Protein AF-V5C6I3-F1 (afdb_monomer)

pLDDT: mean 91.02, std 8.75, range [55.06, 98.75]

Radius of gyration: 19.79 Å; Cα contacts (8 Å, |Δi|>4): 137; chains: 1; bounding box: 42×43×66 Å

Secondary structure (DSSP, 8-state):
-----GGG--S-HHHHHHHHHHHHHHHHHHHHHTSSS--HHHHHHHHHHHHHHHHHHHHHHHHHHHHTT--HHHHHHHHHHHHHHHHHHHHHHHHS-HHHHHHHHHHHHHHHHHHHIIIIIHHHHHHHHHHHTT--HHHHHHHHSSPPPPHHHHHHHHHHHHHHHHHHHHHHHHHHHHHHHHHHHHHHHTT-

Solvent-accessible surface area (backbone atoms only — not comparable to full-atom values): 10497 Å² total; per-residue (Å²): 128,75,77,92,54,81,81,60,57,49,86,41,70,70,58,44,53,48,52,51,50,51,41,52,38,52,37,52,42,51,56,42,65,76,40,91,80,57,53,67,70,59,49,52,50,36,50,51,54,39,53,54,51,47,55,51,48,53,51,54,49,53,50,51,38,57,75,65,48,54,34,62,82,56,50,55,52,54,54,49,51,54,53,49,49,55,53,49,52,55,48,48,62,75,76,41,57,72,83,65,25,46,62,56,47,50,51,43,52,53,24,49,51,53,31,43,44,64,48,54,49,40,26,48,36,51,25,50,54,37,31,76,75,68,42,53,35,66,56,22,41,74,74,28,77,67,73,92,69,53,79,64,58,48,50,51,35,51,52,18,52,52,50,50,50,48,57,50,50,54,52,52,52,54,51,53,52,51,53,51,53,51,52,52,51,52,59,55,59,76,73,109

Structure (mmCIF, N/CA/C/O backbone):
data_AF-V5C6I3-F1
#
_entry.id   AF-V5C6I3-F1
#
loop_
_atom_site.group_PDB
_atom_site.id
_atom_site.type_symbol
_atom_site.label_atom_id
_atom_site.label_alt_id
_atom_site.label_comp_id
_atom_site.label_asym_id
_atom_site.label_entity_id
_atom_site.label_seq_id
_atom_site.pdbx_PDB_ins_code
_atom_site.Cartn_x
_atom_site.Cartn_y
_atom_site.Cartn_z
_atom_site.occupancy
_atom_site.B_iso_or_equiv
_atom_site.auth_seq_id
_atom_site.auth_comp_id
_atom_site.auth_asym_id
_atom_site.auth_atom_id
_atom_site.pdbx_PDB_model_num
ATOM 1 N N . MET A 1 1 ? 4.923 13.113 -9.338 1.00 69.31 1 MET A N 1
ATOM 2 C CA . MET A 1 1 ? 5.187 13.183 -7.885 1.00 69.31 1 MET A CA 1
ATOM 3 C C . MET A 1 1 ? 3.898 13.054 -7.090 1.00 69.31 1 MET A C 1
ATOM 5 O O . MET A 1 1 ? 2.943 13.783 -7.352 1.00 69.31 1 MET A O 1
ATOM 9 N N . LEU A 1 2 ? 3.879 12.118 -6.143 1.00 78.50 2 LEU A N 1
ATOM 10 C CA . LEU A 1 2 ? 2.778 11.884 -5.211 1.00 78.50 2 LEU A CA 1
ATOM 11 C C . LEU A 1 2 ? 3.006 12.737 -3.955 1.00 78.50 2 LEU A C 1
ATOM 13 O O . LEU A 1 2 ? 4.085 12.703 -3.366 1.00 78.50 2 LEU A O 1
ATOM 17 N N . ALA A 1 3 ? 2.007 13.522 -3.553 1.00 87.56 3 ALA A N 1
ATOM 18 C CA . ALA A 1 3 ? 2.114 14.424 -2.410 1.00 87.56 3 ALA A CA 1
ATOM 19 C C . ALA A 1 3 ? 1.268 13.924 -1.237 1.00 87.56 3 ALA A C 1
ATOM 21 O O . ALA A 1 3 ? 0.086 13.611 -1.403 1.00 87.56 3 ALA A O 1
ATOM 22 N N . TRP A 1 4 ? 1.861 13.907 -0.040 1.00 92.38 4 TRP A N 1
ATOM 23 C CA . TRP A 1 4 ? 1.116 13.630 1.182 1.00 92.38 4 TRP A CA 1
ATOM 24 C C . TRP A 1 4 ? 0.015 14.673 1.377 1.00 92.38 4 TRP A C 1
ATOM 26 O O . TRP A 1 4 ? 0.217 15.876 1.203 1.00 92.38 4 TRP A O 1
ATOM 36 N N . SER A 1 5 ? -1.157 14.210 1.789 1.00 91.88 5 SER A N 1
ATOM 37 C CA . SER A 1 5 ? -2.287 15.060 2.140 1.00 91.88 5 SER A CA 1
ATOM 38 C C . SER A 1 5 ? -2.973 14.494 3.374 1.00 91.88 5 SER A C 1
ATOM 40 O O . SER A 1 5 ? -2.875 13.301 3.647 1.00 91.88 5 SER A O 1
ATOM 42 N N . TYR A 1 6 ? -3.722 15.330 4.094 1.00 91.44 6 TYR A N 1
ATOM 43 C CA . TYR A 1 6 ? -4.465 14.891 5.279 1.00 91.44 6 TYR A CA 1
ATOM 44 C C . TYR A 1 6 ? -5.479 13.768 4.989 1.00 91.44 6 TYR A C 1
ATOM 46 O O . TYR A 1 6 ? -5.929 13.114 5.918 1.00 91.44 6 TYR A O 1
ATOM 54 N N . ARG A 1 7 ? -5.841 13.535 3.718 1.00 91.75 7 ARG A N 1
ATOM 55 C CA . ARG A 1 7 ? -6.748 12.448 3.313 1.00 91.75 7 ARG A CA 1
ATOM 56 C C . ARG A 1 7 ? -6.145 11.061 3.495 1.00 91.75 7 ARG A C 1
ATOM 58 O O . ARG A 1 7 ? -6.899 10.110 3.603 1.00 91.75 7 ARG A O 1
ATOM 65 N N . PHE A 1 8 ? -4.818 10.963 3.509 1.00 94.81 8 PHE A N 1
ATOM 66 C CA . PHE A 1 8 ? -4.104 9.709 3.739 1.00 94.81 8 PHE A CA 1
ATOM 67 C C . PHE A 1 8 ? -3.860 9.435 5.228 1.00 94.81 8 PHE A C 1
ATOM 69 O O . PHE A 1 8 ? -3.328 8.385 5.563 1.00 94.81 8 PHE A O 1
ATOM 76 N N . ALA A 1 9 ? -4.210 10.373 6.115 1.00 96.19 9 ALA A N 1
ATOM 77 C CA . ALA A 1 9 ? -3.967 10.218 7.541 1.00 96.19 9 ALA A CA 1
ATOM 78 C C . ALA A 1 9 ? -4.917 9.172 8.135 1.00 96.19 9 ALA A C 1
ATOM 80 O O . ALA A 1 9 ? -6.137 9.321 8.075 1.00 96.19 9 ALA A O 1
ATOM 81 N N . THR A 1 10 ? -4.339 8.135 8.724 1.00 96.38 10 THR A N 1
ATOM 82 C CA . THR A 1 10 ? -5.017 7.094 9.505 1.00 96.38 10 THR A CA 1
ATOM 83 C C . THR A 1 10 ? -5.265 7.544 10.948 1.00 96.38 10 THR A C 1
ATOM 85 O O . THR A 1 10 ? -6.083 6.961 11.653 1.00 96.38 10 THR A O 1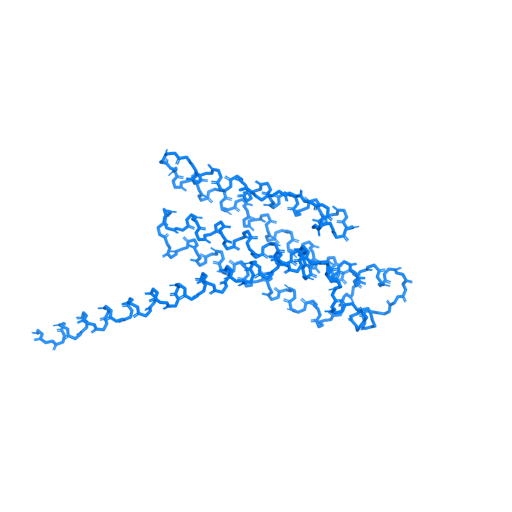
ATOM 88 N N . ASN A 1 11 ? -4.589 8.614 11.393 1.00 96.38 11 ASN A N 1
ATOM 89 C CA . ASN A 1 11 ? -4.497 9.050 12.793 1.00 96.38 11 ASN A CA 1
ATOM 90 C C . ASN A 1 11 ? -3.752 8.062 13.705 1.00 96.38 11 ASN A C 1
ATOM 92 O O . ASN A 1 11 ? -3.801 8.194 14.928 1.00 96.38 11 ASN A O 1
ATOM 96 N N . ILE A 1 12 ? -3.018 7.115 13.121 1.00 98.00 12 ILE A N 1
ATOM 97 C CA . ILE A 1 12 ? -2.062 6.264 13.820 1.00 98.00 12 ILE A CA 1
ATOM 98 C C . ILE A 1 12 ? -0.669 6.792 13.468 1.00 98.00 12 ILE A C 1
ATOM 100 O O . ILE A 1 12 ? -0.210 6.664 12.337 1.00 98.00 12 ILE A O 1
ATOM 104 N N . GLU A 1 13 ? 0.008 7.423 14.436 1.00 97.62 13 GLU A N 1
ATOM 105 C CA . GLU A 1 13 ? 1.261 8.166 14.201 1.00 97.62 13 GLU A CA 1
ATOM 106 C C . GLU A 1 13 ? 2.349 7.321 13.521 1.00 97.62 13 GLU A C 1
ATOM 108 O O . GLU A 1 13 ? 3.038 7.805 12.617 1.00 97.62 13 GLU A O 1
ATOM 113 N N . LEU A 1 14 ? 2.482 6.058 13.938 1.00 97.38 14 LEU A N 1
ATOM 114 C CA . LEU A 1 14 ? 3.432 5.109 13.360 1.00 97.38 14 LEU A CA 1
ATOM 115 C C . LEU A 1 14 ? 3.159 4.888 11.864 1.00 97.38 14 LEU A C 1
ATOM 117 O O . LEU A 1 14 ? 4.057 5.090 11.045 1.00 97.38 14 LEU A O 1
ATOM 121 N N . VAL A 1 15 ? 1.913 4.554 11.523 1.00 98.38 15 VAL A N 1
ATOM 122 C CA . VAL A 1 15 ? 1.460 4.250 10.157 1.00 98.38 15 VAL A CA 1
ATOM 123 C C . VAL A 1 15 ? 1.591 5.482 9.260 1.00 98.38 15 VAL A C 1
ATOM 125 O O . VAL A 1 15 ? 2.228 5.437 8.210 1.00 98.38 15 VAL A O 1
ATOM 128 N N . ASP A 1 16 ? 1.123 6.646 9.719 1.00 98.50 16 ASP A N 1
ATOM 129 C CA . ASP A 1 16 ? 1.211 7.894 8.949 1.00 98.50 16 ASP A CA 1
ATOM 130 C C . ASP A 1 16 ? 2.662 8.331 8.689 1.00 98.50 16 ASP A C 1
ATOM 132 O O . ASP A 1 16 ? 2.966 8.956 7.668 1.00 98.50 16 ASP A O 1
ATOM 136 N N . THR A 1 17 ? 3.577 8.030 9.614 1.00 98.31 17 THR A N 1
ATOM 137 C CA . THR A 1 17 ? 5.011 8.294 9.432 1.00 98.31 17 THR A CA 1
ATOM 138 C C . THR A 1 17 ? 5.612 7.365 8.381 1.00 98.31 17 THR A C 1
ATOM 140 O O . THR A 1 17 ? 6.381 7.821 7.529 1.00 98.31 17 THR A O 1
ATOM 143 N N . GLN A 1 18 ? 5.236 6.086 8.400 1.00 98.56 18 GLN A N 1
ATOM 144 C CA . GLN A 1 18 ? 5.679 5.108 7.409 1.00 98.56 18 GLN A CA 1
ATOM 145 C C . GLN A 1 18 ? 5.138 5.435 6.011 1.00 98.56 18 GLN A C 1
ATOM 147 O O . GLN A 1 18 ? 5.915 5.466 5.056 1.00 98.56 18 GLN A O 1
ATOM 152 N N . HIS A 1 19 ? 3.858 5.792 5.876 1.00 98.38 19 HIS A N 1
ATOM 153 C CA . HIS A 1 19 ? 3.284 6.160 4.578 1.00 98.38 19 HIS A CA 1
ATOM 154 C C . HIS A 1 19 ? 3.970 7.375 3.949 1.00 98.38 19 HIS A C 1
ATOM 156 O O . HIS A 1 19 ? 4.284 7.369 2.758 1.00 98.38 19 HIS A O 1
ATOM 162 N N . LYS A 1 20 ? 4.275 8.415 4.737 1.00 97.88 20 LYS A N 1
ATOM 163 C CA . LYS A 1 20 ? 5.043 9.572 4.242 1.00 97.88 20 LYS A CA 1
ATOM 164 C C . LYS A 1 20 ? 6.407 9.151 3.710 1.00 97.88 20 LYS A C 1
ATOM 166 O O . LYS A 1 20 ? 6.813 9.598 2.641 1.00 97.88 20 LYS A O 1
ATOM 171 N N . LYS A 1 21 ? 7.094 8.252 4.417 1.00 98.00 21 LYS A N 1
ATOM 172 C CA . LYS A 1 21 ? 8.391 7.745 3.972 1.00 98.00 21 LYS A CA 1
ATOM 173 C C . LYS A 1 21 ? 8.276 6.905 2.694 1.00 98.00 21 LYS A C 1
ATOM 175 O O . LYS A 1 21 ? 9.143 7.027 1.831 1.00 98.00 21 LYS A O 1
ATOM 180 N N . LEU A 1 22 ? 7.215 6.112 2.532 1.00 98.06 22 LEU A N 1
ATOM 181 C CA . LEU A 1 22 ? 6.921 5.415 1.274 1.00 98.06 22 LEU A CA 1
ATOM 182 C C . LEU A 1 22 ? 6.701 6.399 0.119 1.00 98.06 22 LEU A C 1
ATOM 184 O O . LEU A 1 22 ? 7.230 6.186 -0.969 1.00 98.06 22 LEU A O 1
ATOM 188 N N . PHE A 1 23 ? 5.990 7.504 0.359 1.00 96.88 23 PHE A N 1
ATOM 189 C CA . PHE A 1 23 ? 5.782 8.547 -0.649 1.00 96.88 23 PHE A CA 1
ATOM 190 C C . PHE A 1 23 ? 7.109 9.200 -1.046 1.00 96.88 23 PHE A C 1
ATOM 192 O O . PHE A 1 23 ? 7.363 9.396 -2.234 1.00 96.88 23 PHE A O 1
ATOM 199 N N . ASP A 1 24 ? 7.978 9.490 -0.076 1.00 96.69 24 ASP A N 1
ATOM 200 C CA . ASP A 1 24 ? 9.310 10.036 -0.341 1.00 96.69 24 ASP A CA 1
ATOM 201 C C . ASP A 1 24 ? 10.157 9.071 -1.184 1.00 96.69 24 ASP A C 1
ATOM 203 O O . ASP A 1 24 ? 10.776 9.488 -2.160 1.00 96.69 24 ASP A O 1
ATOM 207 N N . LEU A 1 25 ? 10.164 7.777 -0.845 1.00 96.00 25 LEU A N 1
ATOM 208 C CA . LEU A 1 25 ? 10.902 6.752 -1.594 1.00 96.00 25 LEU A CA 1
ATOM 209 C C . LEU A 1 25 ? 10.360 6.579 -3.018 1.00 96.00 25 LEU A C 1
ATOM 211 O O . LEU A 1 25 ? 11.139 6.459 -3.961 1.00 96.00 25 LEU A O 1
ATOM 215 N N . LEU A 1 26 ? 9.039 6.625 -3.192 1.00 94.31 26 LEU A N 1
ATOM 216 C CA . LEU A 1 26 ? 8.402 6.581 -4.506 1.00 94.31 26 LEU A CA 1
ATOM 217 C C . LEU A 1 26 ? 8.743 7.814 -5.353 1.00 94.31 26 LEU A C 1
ATOM 219 O O . LEU A 1 26 ? 8.983 7.686 -6.551 1.00 94.31 26 LEU A O 1
ATOM 223 N N . ASN A 1 27 ? 8.798 9.000 -4.744 1.00 93.25 27 ASN A N 1
ATOM 224 C CA . ASN A 1 27 ? 9.226 10.209 -5.444 1.00 93.25 27 ASN A CA 1
ATOM 225 C C . ASN A 1 27 ? 10.705 10.120 -5.852 1.00 93.25 27 ASN A C 1
ATOM 227 O O . ASN A 1 27 ? 11.021 10.444 -6.989 1.00 93.25 27 ASN A O 1
ATOM 231 N N . VAL A 1 28 ? 11.588 9.585 -4.997 1.00 91.88 28 VAL A N 1
ATOM 232 C CA . VAL A 1 28 ? 12.995 9.320 -5.362 1.00 91.88 28 VAL A CA 1
ATOM 233 C C . VAL A 1 28 ? 13.099 8.346 -6.538 1.00 91.88 28 VAL A C 1
ATOM 235 O O . VAL A 1 28 ? 13.897 8.571 -7.446 1.00 91.88 28 VAL A O 1
ATOM 238 N N . LEU A 1 29 ? 12.290 7.283 -6.545 1.00 90.25 29 LEU A N 1
ATOM 239 C CA . LEU A 1 29 ? 12.236 6.340 -7.662 1.00 90.25 29 LEU A CA 1
ATOM 240 C C . LEU A 1 29 ? 11.773 7.029 -8.957 1.00 90.25 29 LEU A C 1
ATOM 242 O O . LEU A 1 29 ? 12.411 6.861 -9.991 1.00 90.25 29 LEU A O 1
ATOM 246 N N . SER A 1 30 ? 10.714 7.842 -8.893 1.00 89.62 30 SER A N 1
ATOM 247 C CA . SER A 1 30 ? 10.237 8.643 -10.031 1.00 89.62 30 SER A CA 1
ATOM 248 C C . SER A 1 30 ? 11.333 9.573 -10.566 1.00 89.62 30 SER A C 1
ATOM 250 O O . SER A 1 30 ? 11.596 9.585 -11.764 1.00 89.62 30 SER A O 1
ATOM 252 N N . ASP A 1 31 ? 12.027 10.288 -9.679 1.00 88.81 31 ASP A N 1
ATOM 253 C CA . ASP A 1 31 ? 13.098 11.223 -10.040 1.00 88.81 31 ASP A CA 1
ATOM 254 C C . ASP A 1 31 ? 14.324 10.519 -10.646 1.00 88.81 31 ASP A C 1
ATOM 256 O O . ASP A 1 31 ? 15.103 11.136 -11.377 1.00 88.81 31 ASP A O 1
ATOM 260 N N . CYS A 1 32 ? 14.550 9.238 -10.328 1.00 85.81 32 CYS A N 1
ATOM 261 C CA . CYS A 1 32 ? 15.584 8.446 -10.987 1.00 85.81 32 CYS A CA 1
ATOM 262 C C . CYS A 1 32 ? 15.274 8.259 -12.474 1.00 85.81 32 CYS A C 1
ATOM 264 O O . CYS A 1 32 ? 16.201 8.358 -13.273 1.00 85.81 32 CYS A O 1
ATOM 266 N N . PHE A 1 33 ? 14.010 8.047 -12.842 1.00 81.50 33 PHE A N 1
ATOM 267 C CA . PHE A 1 33 ? 13.597 7.845 -14.233 1.00 81.50 33 PHE A CA 1
ATOM 268 C C . PHE A 1 33 ? 13.541 9.136 -15.053 1.00 81.50 33 PHE A C 1
ATOM 270 O O . PHE A 1 33 ? 13.797 9.101 -16.252 1.00 81.50 33 PHE A O 1
ATOM 277 N N . ASP A 1 34 ? 13.303 10.281 -14.412 1.00 80.06 34 ASP A N 1
ATOM 278 C CA . ASP A 1 34 ? 13.250 11.587 -15.087 1.00 80.06 34 ASP A CA 1
ATOM 279 C C . ASP A 1 34 ? 14.638 12.125 -15.513 1.00 80.06 34 ASP A C 1
ATOM 281 O O . ASP A 1 34 ? 14.741 13.169 -16.165 1.00 80.06 34 ASP A O 1
ATOM 285 N N . LYS A 1 35 ? 15.734 11.445 -15.149 1.00 75.31 35 LYS A N 1
ATOM 286 C CA . LYS A 1 35 ? 17.105 11.836 -15.523 1.00 75.31 35 LYS A CA 1
ATOM 287 C C . LYS A 1 35 ? 17.473 11.318 -16.913 1.00 75.31 35 LYS A C 1
ATOM 289 O O . LYS A 1 35 ? 17.187 10.179 -17.252 1.00 75.31 35 LYS A O 1
ATOM 294 N N . GLU A 1 36 ? 18.205 12.116 -17.694 1.00 68.31 36 GLU A N 1
ATOM 295 C CA . GLU A 1 36 ? 18.781 11.648 -18.962 1.00 68.31 36 GLU A CA 1
ATOM 296 C C . GLU A 1 36 ? 19.805 10.525 -18.710 1.00 68.31 36 GLU A C 1
ATOM 298 O O . GLU A 1 36 ? 20.865 10.760 -18.126 1.00 68.31 36 GLU A O 1
ATOM 303 N N . GLY A 1 37 ? 19.491 9.306 -19.160 1.00 66.44 37 GLY A N 1
ATOM 304 C CA . GLY A 1 37 ? 20.359 8.132 -19.028 1.00 66.44 37 GLY A CA 1
ATOM 305 C C . GLY A 1 37 ? 20.471 7.617 -17.588 1.00 66.44 37 GLY A C 1
ATOM 306 O O . GLY A 1 37 ? 21.571 7.650 -17.024 1.00 66.44 37 GLY A O 1
ATOM 307 N N . PRO A 1 38 ? 19.370 7.145 -16.970 1.00 71.25 38 PRO A N 1
ATOM 308 C CA . PRO A 1 38 ? 19.422 6.602 -15.623 1.00 71.25 38 PRO A CA 1
ATOM 309 C C . PRO A 1 38 ? 20.347 5.383 -15.580 1.00 71.25 38 PRO A C 1
ATOM 311 O O . PRO A 1 38 ? 20.257 4.471 -16.398 1.00 71.25 38 PRO A O 1
ATOM 314 N N . SER A 1 39 ? 21.262 5.364 -14.611 1.00 80.88 39 SER A N 1
ATOM 315 C CA . SER A 1 39 ? 22.078 4.176 -14.365 1.00 80.88 39 SER A CA 1
ATOM 316 C C . SER A 1 39 ? 21.188 3.064 -13.820 1.00 80.88 39 SER A C 1
ATOM 318 O O . SER A 1 39 ? 20.492 3.271 -12.826 1.00 80.88 39 SER A O 1
ATOM 320 N N . GLU A 1 40 ? 21.270 1.876 -14.417 1.00 80.81 40 GLU A N 1
ATOM 321 C CA . GLU A 1 40 ? 20.579 0.668 -13.954 1.00 80.81 40 GLU A CA 1
ATOM 322 C C . GLU A 1 40 ? 20.768 0.439 -12.454 1.00 80.81 40 GLU A C 1
ATOM 324 O O . GLU A 1 40 ? 19.800 0.259 -11.722 1.00 80.81 40 GLU A O 1
ATOM 329 N N . ALA A 1 41 ? 22.002 0.588 -11.971 1.00 84.44 41 ALA A N 1
ATOM 330 C CA . ALA A 1 41 ? 22.323 0.432 -10.558 1.00 84.44 41 ALA A CA 1
ATOM 331 C C . ALA A 1 41 ? 21.607 1.452 -9.653 1.00 84.44 41 ALA A C 1
ATOM 333 O O . ALA A 1 41 ? 21.281 1.131 -8.515 1.00 84.44 41 ALA A O 1
ATOM 334 N N . MET A 1 42 ? 21.366 2.678 -10.133 1.00 85.44 42 MET A N 1
ATOM 335 C CA . MET A 1 42 ? 20.650 3.700 -9.357 1.00 85.44 42 MET A CA 1
ATOM 336 C C . MET A 1 42 ? 19.154 3.403 -9.267 1.00 85.44 42 MET A C 1
ATOM 338 O O . MET A 1 42 ? 18.549 3.627 -8.220 1.00 85.44 42 MET A O 1
ATOM 342 N N . VAL A 1 43 ? 18.560 2.921 -10.359 1.00 84.44 43 VAL A N 1
ATOM 343 C CA . VAL A 1 43 ? 17.150 2.518 -10.386 1.00 84.44 43 VAL A CA 1
ATOM 344 C C . VAL A 1 43 ? 16.940 1.308 -9.483 1.00 84.44 43 VAL A C 1
ATOM 346 O O . VAL A 1 43 ? 16.056 1.329 -8.629 1.00 84.44 43 VAL A O 1
ATOM 349 N N . ASP A 1 44 ? 17.788 0.289 -9.617 1.00 85.75 44 ASP A N 1
ATOM 350 C CA . AS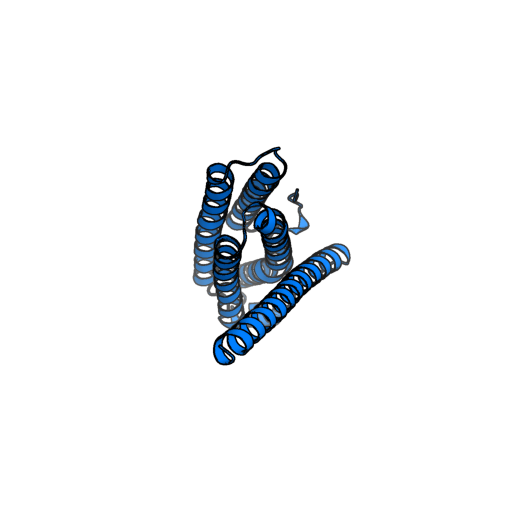P A 1 44 ? 17.703 -0.925 -8.808 1.00 85.75 44 ASP A CA 1
ATOM 351 C C . ASP A 1 44 ? 17.854 -0.627 -7.311 1.00 85.75 44 ASP A C 1
ATOM 353 O O . ASP A 1 44 ? 17.110 -1.166 -6.492 1.00 85.75 44 ASP A O 1
ATOM 357 N N . ASP A 1 45 ? 18.778 0.260 -6.936 1.00 89.81 45 ASP A N 1
ATOM 358 C CA . ASP A 1 45 ? 18.937 0.692 -5.547 1.00 89.81 45 ASP A CA 1
ATOM 359 C C . ASP A 1 45 ? 17.680 1.403 -5.016 1.00 89.81 45 ASP A C 1
ATOM 361 O O . ASP A 1 45 ? 17.202 1.074 -3.929 1.00 89.81 45 ASP A O 1
ATOM 365 N N . ALA A 1 46 ? 17.081 2.306 -5.800 1.00 90.75 46 ALA A N 1
ATOM 366 C CA . ALA A 1 46 ? 15.843 2.987 -5.417 1.00 90.75 46 ALA A CA 1
ATOM 367 C C . ALA A 1 46 ? 14.668 2.007 -5.237 1.00 90.75 46 ALA A C 1
ATOM 369 O O . ALA A 1 46 ? 13.923 2.110 -4.258 1.00 90.75 46 ALA A O 1
ATOM 370 N N . ILE A 1 47 ? 14.529 1.022 -6.133 1.00 90.00 47 ILE A N 1
ATOM 371 C CA . ILE A 1 47 ? 13.514 -0.036 -6.020 1.00 90.00 47 ILE A CA 1
ATOM 372 C C . ILE A 1 47 ? 13.755 -0.870 -4.758 1.00 90.00 47 ILE A C 1
ATOM 374 O O . ILE A 1 47 ? 12.827 -1.076 -3.977 1.00 90.00 47 ILE A O 1
ATOM 378 N N . ASN A 1 48 ? 14.991 -1.312 -4.513 1.00 91.94 48 ASN A N 1
ATOM 379 C CA . ASN A 1 48 ? 15.326 -2.122 -3.339 1.00 91.94 48 ASN A CA 1
ATOM 380 C C . ASN A 1 48 ? 15.046 -1.378 -2.026 1.00 91.94 48 ASN A C 1
ATOM 382 O O . ASN A 1 48 ? 14.524 -1.973 -1.082 1.00 91.94 48 ASN A O 1
ATOM 386 N N . GLN A 1 49 ? 15.355 -0.079 -1.962 1.00 95.31 49 GLN A N 1
ATOM 387 C CA . GLN A 1 49 ? 15.035 0.751 -0.800 1.00 95.31 49 GLN A CA 1
ATOM 388 C C . GLN A 1 49 ? 13.522 0.850 -0.563 1.00 95.31 49 GLN A C 1
ATOM 390 O O . GLN A 1 49 ? 13.079 0.717 0.579 1.00 95.31 49 GLN A O 1
ATOM 395 N N . LEU A 1 50 ? 12.732 1.052 -1.622 1.00 95.00 50 LEU A N 1
ATOM 396 C CA . LEU A 1 50 ? 11.272 1.114 -1.536 1.00 95.00 50 LEU A CA 1
ATOM 397 C C . LEU A 1 50 ? 10.685 -0.220 -1.068 1.00 95.00 50 LEU A C 1
ATOM 399 O O . LEU A 1 50 ? 9.926 -0.240 -0.103 1.00 95.00 50 LEU A O 1
ATOM 403 N N . VAL A 1 51 ? 11.070 -1.328 -1.705 1.00 94.19 51 VAL A N 1
ATOM 404 C CA . VAL A 1 51 ? 10.565 -2.678 -1.402 1.00 94.19 51 VAL A CA 1
ATOM 405 C C . VAL A 1 51 ? 10.927 -3.103 0.020 1.00 94.19 51 VAL A C 1
ATOM 407 O O . VAL A 1 51 ? 10.070 -3.588 0.751 1.00 94.19 51 VAL A O 1
ATOM 410 N N . SER A 1 52 ? 12.172 -2.870 0.442 1.00 97.31 52 SER A N 1
ATOM 411 C CA . SER A 1 52 ? 12.622 -3.168 1.808 1.00 97.31 52 SER A CA 1
ATOM 412 C C . SER A 1 52 ? 11.841 -2.371 2.855 1.00 97.31 52 SER A C 1
ATOM 414 O O . SER A 1 52 ? 11.446 -2.902 3.894 1.00 97.31 52 SER A O 1
ATOM 416 N N . TYR A 1 53 ? 11.567 -1.093 2.577 1.00 98.44 53 TYR A N 1
ATOM 417 C CA . TYR A 1 53 ? 10.784 -0.267 3.487 1.00 98.44 53 TYR A CA 1
ATOM 418 C C . TYR A 1 53 ? 9.301 -0.665 3.511 1.00 98.44 53 TYR A C 1
ATOM 420 O O . TYR A 1 53 ? 8.701 -0.658 4.583 1.00 98.44 53 TYR A O 1
ATOM 428 N N . ALA A 1 54 ? 8.728 -1.044 2.364 1.00 98.06 54 ALA A N 1
ATOM 429 C CA . ALA A 1 54 ? 7.359 -1.548 2.270 1.00 98.06 54 ALA A CA 1
ATOM 430 C C . ALA A 1 54 ? 7.179 -2.852 3.060 1.00 98.06 54 ALA A C 1
ATOM 432 O O . ALA A 1 54 ? 6.277 -2.927 3.883 1.00 98.06 54 ALA A O 1
ATOM 433 N N . ASP A 1 55 ? 8.080 -3.829 2.905 1.00 98.31 55 ASP A N 1
ATOM 434 C CA . ASP A 1 55 ? 8.037 -5.093 3.661 1.00 98.31 55 ASP A CA 1
ATOM 435 C C . ASP A 1 55 ? 8.089 -4.863 5.178 1.00 98.31 55 ASP A C 1
ATOM 437 O O . ASP A 1 55 ? 7.310 -5.440 5.944 1.00 98.31 55 ASP A O 1
ATOM 441 N N . LYS A 1 56 ? 8.964 -3.948 5.616 1.00 98.56 56 LYS A N 1
ATOM 442 C CA . LYS A 1 56 ? 9.032 -3.535 7.017 1.00 98.56 56 LYS A CA 1
ATOM 443 C C . LYS A 1 56 ? 7.714 -2.907 7.483 1.00 98.56 56 LYS A C 1
ATOM 445 O O . LYS A 1 56 ? 7.220 -3.278 8.544 1.00 98.56 56 LYS A O 1
ATOM 450 N N . HIS A 1 57 ? 7.177 -1.955 6.723 1.00 98.69 57 HIS A N 1
ATOM 451 C CA . HIS A 1 57 ? 5.925 -1.275 7.050 1.00 98.69 57 HIS A CA 1
ATOM 452 C C . HIS A 1 57 ? 4.761 -2.268 7.160 1.00 98.69 57 HIS A C 1
ATOM 454 O O . HIS A 1 57 ? 4.120 -2.307 8.205 1.00 98.69 57 HIS A O 1
ATOM 460 N N . PHE A 1 58 ? 4.578 -3.143 6.168 1.00 98.75 58 PHE A N 1
ATOM 461 C CA . PHE A 1 58 ? 3.544 -4.180 6.183 1.00 98.75 58 PHE A CA 1
ATOM 462 C C . PHE A 1 58 ? 3.687 -5.126 7.375 1.00 98.75 58 PHE A C 1
ATOM 464 O O . PHE A 1 58 ? 2.700 -5.481 8.010 1.00 98.75 58 PHE A O 1
ATOM 471 N N . THR A 1 59 ? 4.918 -5.505 7.727 1.00 98.69 59 THR A N 1
ATOM 472 C CA . THR A 1 59 ? 5.173 -6.327 8.917 1.00 98.69 59 THR A CA 1
ATOM 473 C C . THR A 1 59 ? 4.753 -5.600 10.196 1.00 98.69 59 THR A C 1
ATOM 475 O O . THR A 1 59 ? 4.077 -6.180 11.041 1.00 98.69 59 THR A O 1
ATOM 478 N N . GLU A 1 60 ? 5.139 -4.332 10.354 1.00 98.69 60 GLU A N 1
ATOM 479 C CA . GLU A 1 60 ? 4.798 -3.527 11.535 1.00 98.69 60 GLU A CA 1
ATOM 480 C C . GLU A 1 60 ? 3.281 -3.271 11.632 1.00 98.69 60 GLU A C 1
ATOM 482 O O . GLU A 1 60 ? 2.723 -3.307 12.728 1.00 98.69 60 GLU A O 1
ATOM 487 N N . GLU A 1 61 ? 2.601 -3.089 10.501 1.00 98.69 61 GLU A N 1
ATOM 488 C CA . GLU A 1 61 ? 1.147 -2.939 10.417 1.00 98.69 61 GLU A CA 1
ATOM 489 C C . GLU A 1 61 ? 0.393 -4.236 10.738 1.00 98.69 61 GLU A C 1
ATOM 491 O O . GLU A 1 61 ? -0.559 -4.236 11.519 1.00 98.69 61 GLU A O 1
ATOM 496 N N . GLU A 1 62 ? 0.851 -5.378 10.227 1.00 98.75 62 GLU A N 1
ATOM 497 C CA . GLU A 1 62 ? 0.271 -6.679 10.562 1.00 98.75 62 GLU A CA 1
ATOM 498 C C . GLU A 1 62 ? 0.434 -7.022 12.046 1.00 98.75 62 GLU A C 1
ATOM 500 O O . GLU A 1 62 ? -0.484 -7.574 12.659 1.00 98.75 62 GLU A O 1
ATOM 505 N N . GLU A 1 63 ? 1.573 -6.686 12.653 1.00 98.69 63 GLU A N 1
ATOM 506 C CA . GLU A 1 63 ? 1.754 -6.830 14.100 1.00 98.69 63 GLU A CA 1
ATOM 507 C C . GLU A 1 63 ? 0.838 -5.882 14.884 1.00 98.69 63 GLU A C 1
ATOM 509 O O . GLU A 1 63 ? 0.226 -6.306 15.868 1.00 98.69 63 GLU A O 1
ATOM 514 N N . LEU A 1 64 ? 0.649 -4.644 14.415 1.00 98.56 64 LEU A N 1
ATOM 515 C CA . LEU A 1 64 ? -0.303 -3.702 15.005 1.00 98.56 64 LEU A CA 1
ATOM 516 C C . LEU A 1 64 ? -1.744 -4.241 14.959 1.00 98.56 64 LEU A C 1
ATOM 518 O O . LEU A 1 64 ? -2.468 -4.160 15.958 1.00 98.56 64 LEU A O 1
ATOM 522 N N . MET A 1 65 ? -2.159 -4.826 13.830 1.00 98.62 65 MET A N 1
ATOM 523 C CA . MET A 1 65 ? -3.470 -5.466 13.694 1.00 98.62 65 MET A CA 1
ATOM 524 C C . MET A 1 65 ? -3.637 -6.639 14.668 1.00 98.62 65 MET A C 1
ATOM 526 O O . MET A 1 65 ? -4.689 -6.769 15.303 1.00 98.62 65 MET A O 1
ATOM 530 N N . LYS A 1 66 ? -2.602 -7.477 14.829 1.00 98.50 66 LYS A N 1
ATOM 531 C CA . LYS A 1 66 ? -2.605 -8.603 15.781 1.00 98.50 66 LYS A CA 1
ATOM 532 C C . LYS A 1 66 ? -2.681 -8.126 17.228 1.00 98.50 66 LYS A C 1
ATOM 534 O O . LYS A 1 66 ? -3.444 -8.698 18.008 1.00 98.50 66 LYS A O 1
ATOM 539 N N . GLU A 1 67 ? -1.937 -7.080 17.587 1.00 98.25 67 GLU A N 1
ATOM 540 C CA . GLU A 1 67 ? -1.952 -6.482 18.928 1.00 98.25 67 GLU A CA 1
ATOM 541 C C . GLU A 1 67 ? -3.366 -6.026 19.316 1.00 98.25 67 GLU A C 1
ATOM 543 O O . GLU A 1 67 ? -3.846 -6.326 20.413 1.00 98.25 67 GLU A O 1
ATOM 548 N N . HIS A 1 68 ? -4.067 -5.387 18.378 1.00 98.19 68 HIS A N 1
ATOM 549 C CA . HIS A 1 68 ? -5.441 -4.921 18.564 1.00 98.19 68 HIS A CA 1
ATOM 550 C C . HIS A 1 68 ? -6.495 -6.002 18.316 1.00 98.19 68 HIS A C 1
ATOM 552 O O . HIS A 1 68 ? -7.679 -5.753 18.521 1.00 98.19 68 HIS A O 1
ATOM 558 N N . ARG A 1 69 ? -6.084 -7.220 17.942 1.00 98.19 69 ARG A N 1
ATOM 559 C CA . ARG A 1 69 ? -6.969 -8.362 17.674 1.00 98.19 69 ARG A CA 1
ATOM 560 C C . ARG A 1 69 ? -8.013 -8.063 16.598 1.00 98.19 69 ARG A C 1
ATOM 562 O O . ARG A 1 69 ? -9.152 -8.489 16.753 1.00 98.19 69 ARG A O 1
ATOM 569 N N . ILE A 1 70 ? -7.629 -7.335 15.549 1.00 98.12 70 ILE A N 1
ATOM 570 C CA . ILE A 1 70 ? -8.472 -7.081 14.371 1.00 98.12 70 ILE A CA 1
ATOM 571 C C . ILE A 1 70 ? -9.136 -8.381 13.898 1.00 98.12 70 ILE A C 1
ATOM 573 O O . ILE A 1 70 ? -8.536 -9.458 13.953 1.00 98.12 70 ILE A O 1
ATOM 577 N N . ASP A 1 71 ? -10.386 -8.277 13.448 1.00 98.50 71 ASP A N 1
ATOM 578 C CA . ASP A 1 71 ? -11.144 -9.428 12.967 1.00 98.50 71 ASP A CA 1
ATOM 579 C C . ASP A 1 71 ? -10.425 -10.106 11.779 1.00 98.50 71 ASP A C 1
ATOM 581 O O . ASP A 1 71 ? -9.995 -9.408 10.848 1.00 98.50 71 ASP A O 1
ATOM 585 N N . PRO A 1 72 ? -10.321 -11.452 11.758 1.00 98.19 72 PRO A N 1
ATOM 586 C CA . PRO A 1 72 ? -9.675 -12.188 10.671 1.00 98.19 72 PRO A CA 1
ATOM 587 C C . PRO A 1 72 ? -10.190 -11.820 9.275 1.00 98.19 72 PRO A C 1
ATOM 589 O O . PRO A 1 72 ? -9.414 -11.789 8.326 1.00 98.19 72 PRO A O 1
ATOM 592 N N . ARG A 1 73 ? -11.475 -11.461 9.142 1.00 98.12 73 ARG A N 1
ATOM 593 C CA . ARG A 1 73 ? -12.076 -11.058 7.861 1.00 98.12 73 ARG A CA 1
ATOM 594 C C . ARG A 1 73 ? -11.389 -9.841 7.242 1.00 98.12 73 ARG A C 1
ATOM 596 O O . ARG A 1 73 ? -11.340 -9.747 6.019 1.00 98.12 73 ARG A O 1
ATOM 603 N N . HIS A 1 74 ? -10.893 -8.906 8.052 1.00 98.12 74 HIS A N 1
ATOM 604 C CA . HIS A 1 74 ? -10.107 -7.777 7.554 1.00 98.12 74 HIS A CA 1
ATOM 605 C C . HIS A 1 74 ? -8.623 -8.135 7.463 1.00 98.12 74 HIS A C 1
ATOM 607 O O . HIS A 1 74 ? -8.013 -7.888 6.425 1.00 98.12 74 HIS A O 1
ATOM 613 N N . PHE A 1 75 ? -8.070 -8.770 8.503 1.00 98.50 75 PHE A N 1
ATOM 614 C CA . PHE A 1 75 ? -6.654 -9.140 8.552 1.00 98.50 75 PHE A CA 1
ATOM 615 C C . PHE A 1 75 ? -6.223 -9.989 7.346 1.00 98.50 75 PHE A C 1
ATOM 617 O O . PHE A 1 75 ? -5.210 -9.693 6.719 1.00 98.50 75 PHE A O 1
ATOM 624 N N . ASP A 1 76 ? -7.002 -11.013 6.987 1.00 98.19 76 ASP A N 1
ATOM 625 C CA . ASP A 1 76 ? -6.644 -11.950 5.918 1.00 98.19 76 ASP A CA 1
ATOM 626 C C . ASP A 1 76 ? -6.621 -11.270 4.541 1.00 98.19 76 ASP A C 1
ATOM 628 O O . ASP A 1 76 ? -5.738 -11.542 3.725 1.00 98.19 76 ASP A O 1
ATOM 632 N N . ILE A 1 77 ? -7.571 -10.363 4.281 1.00 97.12 77 ILE A N 1
ATOM 633 C CA . ILE A 1 77 ? -7.624 -9.583 3.035 1.00 97.12 77 ILE A CA 1
ATOM 634 C C . ILE A 1 77 ? -6.443 -8.614 2.983 1.00 97.12 77 ILE A C 1
ATOM 636 O O . ILE A 1 77 ? -5.736 -8.566 1.980 1.00 97.12 77 ILE A O 1
ATOM 640 N N . HIS A 1 78 ? -6.205 -7.891 4.074 1.00 98.50 78 HIS A N 1
ATOM 641 C CA . HIS A 1 78 ? -5.124 -6.920 4.187 1.00 98.50 78 HIS A CA 1
ATOM 642 C C . HIS A 1 78 ? -3.754 -7.590 3.963 1.00 98.50 78 HIS A C 1
ATOM 644 O O . HIS A 1 78 ? -2.990 -7.189 3.085 1.00 98.50 78 HIS A O 1
ATOM 650 N N . HIS A 1 79 ? -3.491 -8.703 4.656 1.00 98.56 79 HIS A N 1
ATOM 651 C CA . HIS A 1 79 ? -2.277 -9.501 4.479 1.00 98.56 79 HIS A CA 1
ATOM 652 C C . HIS A 1 79 ? -2.108 -10.007 3.038 1.00 98.56 79 HIS A C 1
ATOM 654 O O . HIS A 1 79 ? -1.008 -9.984 2.478 1.00 98.56 79 HIS A O 1
ATOM 660 N N . LEU A 1 80 ? -3.195 -10.461 2.404 1.00 98.25 80 LEU A N 1
ATOM 661 C CA . LEU A 1 80 ? -3.154 -10.908 1.015 1.00 98.25 80 LEU A CA 1
ATOM 662 C C . LEU A 1 80 ? -2.797 -9.765 0.056 1.00 98.25 80 LEU A C 1
ATOM 664 O O . LEU A 1 80 ? -2.040 -9.993 -0.893 1.00 98.25 80 LEU A O 1
ATOM 668 N N . GLU A 1 81 ? -3.303 -8.554 0.289 1.00 98.19 81 GLU A N 1
ATOM 669 C CA . GLU A 1 81 ? -2.945 -7.380 -0.511 1.00 98.19 81 GLU A CA 1
ATOM 670 C C . GLU A 1 81 ? -1.454 -7.047 -0.381 1.00 98.19 81 GLU A C 1
ATOM 672 O O . GLU A 1 81 ? -0.795 -6.878 -1.409 1.00 98.19 81 GLU A O 1
ATOM 677 N N . HIS A 1 82 ? -0.888 -7.074 0.833 1.00 98.50 82 HIS A N 1
ATOM 678 C CA . HIS A 1 82 ? 0.555 -6.900 1.049 1.00 98.50 82 HIS A CA 1
ATOM 679 C C . HIS A 1 82 ? 1.384 -7.921 0.265 1.00 98.50 82 HIS A C 1
ATOM 681 O O . HIS A 1 82 ? 2.331 -7.574 -0.446 1.00 98.50 82 HIS A O 1
ATOM 687 N N . LYS A 1 83 ? 1.026 -9.209 0.355 1.00 98.19 83 LYS A N 1
ATOM 688 C CA . LYS A 1 83 ? 1.746 -10.271 -0.365 1.00 98.19 83 LYS A CA 1
ATOM 689 C C . LYS A 1 83 ? 1.614 -10.130 -1.876 1.00 98.19 83 LYS A C 1
ATOM 691 O O . LYS A 1 83 ? 2.593 -10.346 -2.591 1.00 98.19 83 LYS A O 1
ATOM 696 N N . SER A 1 84 ? 0.436 -9.739 -2.354 1.00 96.25 84 SER A N 1
ATOM 697 C CA . SER A 1 84 ? 0.190 -9.515 -3.779 1.00 96.25 84 SER A CA 1
ATOM 698 C C . SER A 1 84 ? 1.005 -8.333 -4.304 1.00 96.25 84 SER A C 1
ATOM 700 O O . SER A 1 84 ? 1.616 -8.449 -5.363 1.00 96.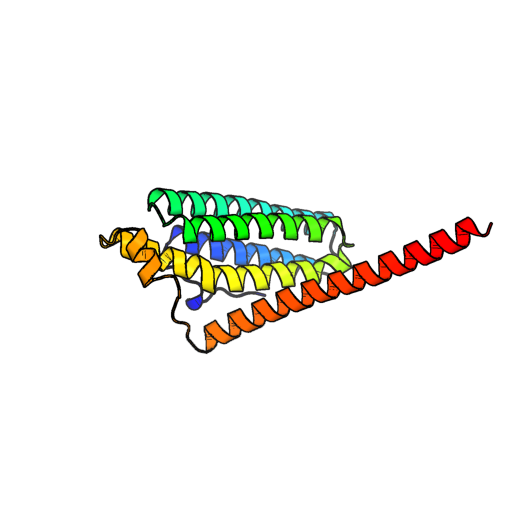25 84 SER A O 1
ATOM 702 N N . PHE A 1 85 ? 1.102 -7.242 -3.538 1.00 96.94 85 PHE A N 1
ATOM 703 C CA . PHE A 1 85 ? 1.942 -6.096 -3.884 1.00 96.94 85 PHE A CA 1
ATOM 704 C C . PHE A 1 85 ? 3.409 -6.490 -4.049 1.00 96.94 85 PHE A C 1
ATOM 706 O O . PHE A 1 85 ? 4.011 -6.187 -5.077 1.00 96.94 85 PHE A O 1
ATOM 713 N N . MET A 1 86 ? 3.973 -7.203 -3.069 1.00 96.19 86 MET A N 1
ATOM 714 C CA . MET A 1 86 ? 5.377 -7.627 -3.117 1.00 96.19 86 MET A CA 1
ATOM 715 C C . MET A 1 86 ? 5.649 -8.506 -4.342 1.00 96.19 86 MET A C 1
ATOM 717 O O . MET A 1 86 ? 6.605 -8.271 -5.082 1.00 96.19 86 MET A O 1
ATOM 721 N N . TYR A 1 87 ? 4.756 -9.462 -4.608 1.00 93.44 87 TYR A N 1
ATOM 722 C CA . TYR A 1 87 ? 4.834 -10.318 -5.788 1.00 93.44 87 TYR A CA 1
ATOM 723 C C . TYR A 1 87 ? 4.764 -9.524 -7.102 1.00 93.44 87 TYR A C 1
ATOM 725 O O . TYR A 1 87 ? 5.535 -9.775 -8.032 1.00 93.44 87 TYR A O 1
ATOM 733 N N . ASP A 1 88 ? 3.850 -8.558 -7.194 1.00 91.50 88 ASP A N 1
ATOM 734 C CA . ASP A 1 88 ? 3.673 -7.739 -8.389 1.00 91.50 88 ASP A CA 1
ATOM 735 C C . ASP A 1 88 ? 4.878 -6.828 -8.644 1.00 91.50 88 ASP A C 1
ATOM 737 O O . ASP A 1 88 ? 5.325 -6.739 -9.787 1.00 91.50 88 ASP A O 1
ATOM 741 N N . VAL A 1 89 ? 5.452 -6.208 -7.607 1.00 91.12 89 VAL A N 1
ATOM 742 C CA . VAL A 1 89 ? 6.662 -5.381 -7.740 1.00 91.12 89 VAL A CA 1
ATOM 743 C C . VAL A 1 89 ? 7.851 -6.215 -8.218 1.00 91.12 89 VAL A C 1
ATOM 745 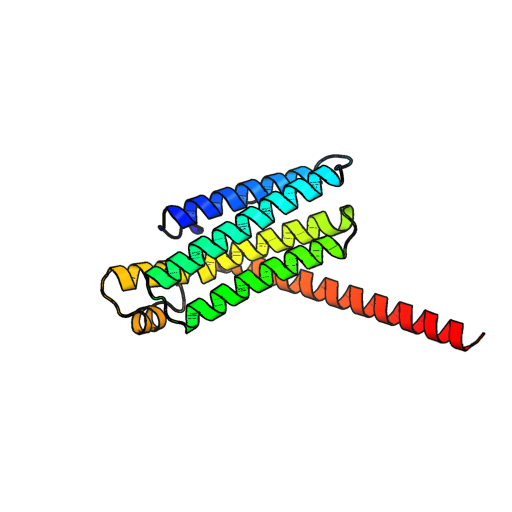O O . VAL A 1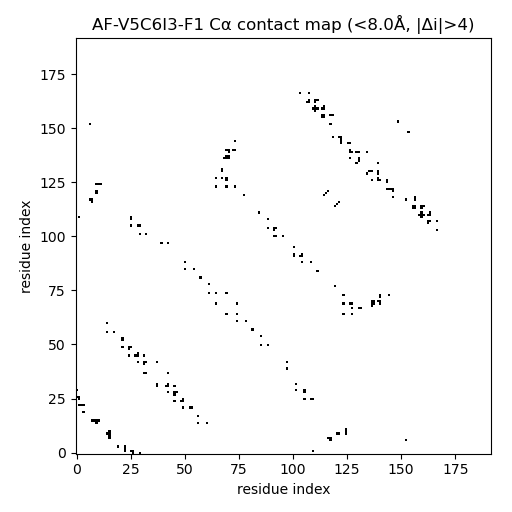 89 ? 8.530 -5.822 -9.169 1.00 91.12 89 VAL A O 1
ATOM 748 N N . GLU A 1 90 ? 8.085 -7.388 -7.625 1.00 88.94 90 GLU A N 1
ATOM 749 C CA . GLU A 1 90 ? 9.160 -8.287 -8.062 1.00 88.94 90 GLU A CA 1
ATOM 750 C C . GLU A 1 90 ? 8.967 -8.757 -9.507 1.00 88.94 90 GLU A C 1
ATOM 752 O O . GLU A 1 90 ? 9.927 -8.828 -10.280 1.00 88.94 90 GLU A O 1
ATOM 757 N N . ARG A 1 91 ? 7.726 -9.051 -9.908 1.00 86.19 91 ARG A N 1
ATOM 758 C CA . ARG A 1 91 ? 7.420 -9.415 -11.293 1.00 86.19 91 ARG A CA 1
ATOM 759 C C . ARG A 1 91 ? 7.688 -8.242 -12.236 1.00 86.19 91 ARG A C 1
ATOM 761 O O . ARG A 1 91 ? 8.365 -8.420 -13.242 1.00 86.19 91 ARG A O 1
ATOM 768 N N . LEU A 1 92 ? 7.209 -7.041 -11.926 1.00 83.81 92 LEU A N 1
ATOM 769 C CA . LEU A 1 92 ? 7.440 -5.873 -12.781 1.00 83.81 92 LEU A CA 1
ATOM 770 C C . LEU A 1 92 ? 8.938 -5.562 -12.924 1.00 83.81 92 LEU A C 1
ATOM 772 O O . LEU A 1 92 ? 9.380 -5.215 -14.015 1.00 83.81 92 LEU A O 1
ATOM 776 N N . ARG A 1 93 ? 9.727 -5.778 -11.866 1.00 80.94 93 ARG A N 1
ATOM 777 C CA . ARG A 1 93 ? 11.187 -5.627 -11.897 1.00 80.94 93 ARG A CA 1
ATOM 778 C C . ARG A 1 93 ? 11.885 -6.637 -12.816 1.00 80.94 93 ARG A C 1
ATOM 780 O O . ARG A 1 93 ? 12.819 -6.273 -13.516 1.00 80.94 93 ARG A O 1
ATOM 787 N N . ASN A 1 94 ? 11.471 -7.904 -12.800 1.00 79.75 94 ASN A N 1
ATOM 788 C CA . ASN A 1 94 ? 12.214 -8.983 -13.466 1.00 79.75 94 ASN A CA 1
ATOM 789 C C . ASN A 1 94 ? 11.896 -9.164 -14.961 1.00 79.75 94 ASN A C 1
ATOM 791 O O . ASN A 1 94 ? 12.688 -9.778 -15.674 1.00 79.75 94 ASN A O 1
ATOM 795 N N . TYR A 1 95 ? 10.732 -8.704 -15.431 1.00 68.88 95 TYR A N 1
ATOM 796 C CA . TYR A 1 95 ? 10.224 -9.033 -16.773 1.00 68.88 95 TYR A CA 1
ATOM 797 C C . TYR A 1 95 ? 10.269 -7.877 -17.779 1.00 68.88 95 TYR A C 1
ATOM 799 O O . TYR A 1 95 ? 9.894 -8.072 -18.933 1.00 68.88 95 TYR A O 1
ATOM 807 N N . MET A 1 96 ? 10.718 -6.689 -17.378 1.00 66.88 96 MET A N 1
ATOM 808 C CA . MET A 1 96 ? 10.758 -5.510 -18.245 1.00 66.88 96 MET A CA 1
ATOM 809 C C . MET A 1 96 ? 12.172 -4.941 -18.323 1.00 66.88 96 MET A C 1
ATOM 811 O O . MET A 1 96 ? 12.933 -5.008 -17.358 1.00 66.88 96 MET A O 1
ATOM 815 N N . SER A 1 97 ? 12.530 -4.376 -19.479 1.00 69.94 97 SER A N 1
ATOM 816 C CA . SER A 1 97 ? 13.720 -3.527 -19.561 1.00 69.94 97 SER A CA 1
ATOM 817 C C . SER A 1 97 ? 13.522 -2.293 -18.677 1.00 69.94 97 SER A C 1
ATOM 819 O O . SER A 1 97 ? 12.391 -1.892 -18.422 1.00 69.94 97 SER A O 1
ATOM 821 N N . ILE A 1 98 ? 14.600 -1.678 -18.197 1.00 67.62 98 ILE A N 1
ATOM 822 C CA . ILE A 1 98 ? 14.521 -0.555 -17.244 1.00 67.62 98 ILE A CA 1
ATOM 823 C C . ILE A 1 98 ? 13.688 0.604 -17.789 1.00 67.62 98 ILE A C 1
ATOM 825 O O . ILE A 1 98 ? 12.888 1.175 -17.052 1.00 67.62 98 ILE A O 1
ATOM 829 N N . ASP A 1 99 ? 13.831 0.894 -19.082 1.00 66.75 99 ASP A N 1
ATOM 830 C CA . ASP A 1 99 ? 13.107 1.973 -19.751 1.00 66.75 99 ASP A CA 1
ATOM 831 C C . ASP A 1 99 ? 11.598 1.681 -19.845 1.00 66.75 99 ASP A C 1
ATOM 833 O O . ASP A 1 99 ? 10.780 2.587 -19.711 1.00 66.75 99 ASP A O 1
ATOM 837 N N . GLU A 1 100 ? 11.207 0.414 -20.022 1.00 67.38 100 GLU A N 1
ATOM 838 C CA . GLU A 1 100 ? 9.797 -0.006 -20.067 1.00 67.38 100 GLU A CA 1
ATOM 839 C C . GLU A 1 100 ? 9.200 -0.190 -18.663 1.00 67.38 100 GLU A C 1
ATOM 841 O O . GLU A 1 100 ? 8.018 0.079 -18.442 1.00 67.38 100 GLU A O 1
ATOM 846 N N . ALA A 1 101 ? 10.016 -0.640 -17.706 1.00 69.69 101 ALA A N 1
ATOM 847 C CA . ALA A 1 101 ? 9.610 -0.910 -16.334 1.00 69.69 101 ALA A CA 1
ATOM 848 C C . ALA A 1 101 ? 9.336 0.374 -15.553 1.00 69.69 101 ALA A C 1
ATOM 850 O O . ALA A 1 101 ? 8.498 0.374 -14.656 1.00 69.69 101 ALA A O 1
ATOM 851 N N . ALA A 1 102 ? 10.039 1.454 -15.892 1.00 75.56 102 ALA A N 1
ATOM 852 C CA . ALA A 1 102 ? 10.030 2.722 -15.183 1.00 75.56 102 ALA A CA 1
ATOM 853 C C . ALA A 1 102 ? 8.625 3.279 -14.933 1.00 75.56 102 ALA A C 1
ATOM 855 O O . ALA A 1 102 ? 8.171 3.406 -13.790 1.00 75.56 102 ALA A O 1
ATOM 856 N N . GLU A 1 103 ? 7.922 3.590 -16.021 1.00 79.69 103 GLU A N 1
ATOM 857 C CA . GLU A 1 103 ? 6.605 4.213 -15.962 1.00 79.69 103 GLU A CA 1
ATOM 858 C C . GLU A 1 103 ? 5.556 3.245 -15.411 1.00 79.69 103 GLU A C 1
ATOM 860 O O . GLU A 1 103 ? 4.726 3.643 -14.590 1.00 79.69 103 GLU A O 1
ATOM 865 N N . GLU A 1 104 ? 5.602 1.969 -15.812 1.00 85.50 104 GLU A N 1
ATOM 866 C CA . GLU A 1 104 ? 4.629 0.969 -15.364 1.00 85.50 104 GLU A CA 1
ATOM 867 C C . GLU A 1 104 ? 4.774 0.685 -13.861 1.00 85.50 104 GLU A C 1
ATOM 869 O O . GLU A 1 104 ? 3.764 0.622 -13.154 1.00 85.50 104 GLU A O 1
ATOM 874 N N . LEU A 1 105 ? 6.005 0.591 -13.346 1.00 88.62 105 LEU A N 1
ATOM 875 C CA . LEU A 1 105 ? 6.284 0.346 -11.931 1.00 88.62 105 LEU A CA 1
ATOM 876 C C . LEU A 1 105 ? 5.878 1.537 -11.062 1.00 88.62 105 LEU A C 1
ATOM 878 O O . LEU A 1 105 ? 5.153 1.358 -10.083 1.00 88.62 105 LEU A O 1
ATOM 882 N N . VAL A 1 106 ? 6.284 2.759 -11.428 1.00 90.19 106 VAL A N 1
ATOM 883 C CA . VAL A 1 106 ? 5.885 3.969 -10.689 1.00 90.19 106 VAL A CA 1
ATOM 884 C C . VAL A 1 106 ? 4.366 4.135 -10.726 1.00 90.19 106 VAL A C 1
ATOM 886 O O . VAL A 1 106 ? 3.751 4.408 -9.692 1.00 90.19 106 VAL A O 1
ATOM 889 N N . SER A 1 107 ? 3.736 3.922 -11.886 1.00 91.88 107 SER A N 1
ATOM 890 C CA . SER A 1 107 ? 2.280 3.985 -12.046 1.00 91.88 107 SER A CA 1
ATOM 891 C C . SER A 1 107 ? 1.557 2.947 -11.185 1.00 91.88 107 SER A C 1
ATOM 893 O O . SER A 1 107 ? 0.575 3.287 -10.515 1.00 91.88 107 SER A O 1
ATOM 895 N N . PHE A 1 108 ? 2.052 1.707 -11.163 1.00 93.62 108 PHE A N 1
ATOM 896 C CA . PHE A 1 108 ? 1.517 0.629 -10.340 1.00 93.62 108 PHE A CA 1
ATOM 897 C C . PHE A 1 108 ? 1.626 0.959 -8.850 1.00 93.62 108 PHE A C 1
ATOM 899 O O . PHE A 1 108 ? 0.598 1.008 -8.177 1.00 93.62 108 PHE A O 1
ATOM 906 N N . ILE A 1 109 ? 2.830 1.262 -8.352 1.00 94.81 109 ILE A N 1
ATOM 907 C CA . ILE A 1 109 ? 3.065 1.527 -6.925 1.00 94.81 109 ILE A CA 1
ATOM 908 C C . ILE A 1 109 ? 2.252 2.740 -6.462 1.00 94.81 109 ILE A C 1
ATOM 910 O O . ILE A 1 109 ? 1.602 2.682 -5.421 1.00 94.81 109 ILE A O 1
ATOM 914 N N . THR A 1 110 ? 2.220 3.819 -7.255 1.00 95.00 110 THR A N 1
ATOM 915 C CA . THR A 1 110 ? 1.423 5.019 -6.943 1.00 95.00 110 THR A CA 1
ATOM 916 C C . THR A 1 110 ? -0.057 4.679 -6.793 1.00 95.00 110 THR A C 1
ATOM 918 O O . THR A 1 110 ? -0.708 5.110 -5.838 1.00 95.00 110 THR A O 1
ATOM 921 N N . SER A 1 111 ? -0.599 3.922 -7.748 1.00 95.94 111 SER A N 1
ATOM 922 C CA . SER A 1 111 ? -2.023 3.590 -7.781 1.00 95.94 111 SER A CA 1
ATOM 923 C C . SER A 1 111 ? -2.388 2.629 -6.657 1.00 95.94 111 SER A C 1
ATOM 925 O O . SER A 1 111 ? -3.395 2.852 -5.985 1.00 95.94 111 SER A O 1
ATOM 927 N N . TRP A 1 112 ? -1.547 1.617 -6.418 1.00 97.44 112 TRP A N 1
ATOM 928 C CA . TRP A 1 112 ? -1.726 0.644 -5.348 1.00 97.44 112 TRP A CA 1
ATOM 929 C C . TRP A 1 112 ? -1.679 1.316 -3.977 1.00 97.44 112 TRP A C 1
ATOM 931 O O . TRP A 1 112 ? -2.667 1.234 -3.259 1.00 97.44 112 TRP A O 1
ATOM 941 N N . LEU A 1 113 ? -0.628 2.087 -3.661 1.00 96.94 113 LEU A N 1
ATOM 942 C CA . LEU A 1 113 ? -0.526 2.801 -2.378 1.00 96.94 113 LEU A CA 1
ATOM 943 C C . LEU A 1 113 ? -1.704 3.750 -2.168 1.00 96.94 113 LEU A C 1
ATOM 945 O O . LEU A 1 113 ? -2.278 3.806 -1.089 1.00 96.94 113 LEU A O 1
ATOM 949 N N . THR A 1 114 ? -2.100 4.489 -3.209 1.00 96.19 114 THR A N 1
ATOM 950 C CA . THR A 1 114 ? -3.238 5.411 -3.102 1.00 96.19 114 THR A CA 1
ATOM 951 C C . THR A 1 114 ? -4.533 4.669 -2.784 1.00 96.19 114 THR A C 1
ATOM 953 O O . THR A 1 114 ? -5.309 5.141 -1.959 1.00 96.19 114 THR A O 1
ATOM 956 N N . TYR A 1 115 ? -4.788 3.539 -3.447 1.00 95.94 115 TYR A N 1
ATOM 957 C CA . TYR A 1 115 ? -5.976 2.730 -3.187 1.00 95.94 115 TYR A CA 1
ATOM 958 C C . TYR A 1 115 ? -5.919 2.098 -1.796 1.00 95.94 115 TYR A C 1
ATOM 960 O O . TYR A 1 115 ? -6.860 2.279 -1.028 1.00 95.94 115 TYR A O 1
ATOM 968 N N . HIS A 1 116 ? -4.825 1.411 -1.475 1.00 97.56 116 HIS A N 1
ATOM 969 C CA . HIS A 1 116 ? -4.648 0.658 -0.239 1.00 97.56 116 HIS A CA 1
ATOM 970 C C . HIS A 1 116 ? -4.802 1.571 0.978 1.00 97.56 116 HIS A C 1
ATOM 972 O O . HIS A 1 116 ? -5.736 1.390 1.757 1.00 97.56 116 HIS A O 1
ATOM 978 N N . ILE A 1 117 ? -4.055 2.682 1.007 1.00 97.25 117 ILE A N 1
ATOM 979 C CA . ILE A 1 117 ? -4.131 3.653 2.102 1.00 97.25 117 ILE A CA 1
ATOM 980 C C . ILE A 1 117 ? -5.527 4.237 2.235 1.00 97.25 117 ILE A C 1
ATOM 982 O O . ILE A 1 117 ? -6.029 4.357 3.342 1.00 97.25 117 ILE A O 1
ATOM 986 N N . LEU A 1 118 ? -6.179 4.629 1.136 1.00 95.56 118 LEU A N 1
ATOM 987 C CA . LEU A 1 118 ? -7.497 5.270 1.209 1.00 95.56 118 LEU A CA 1
ATOM 988 C C . LEU A 1 118 ? -8.648 4.290 1.442 1.00 95.56 118 LEU A C 1
ATOM 990 O O . LEU A 1 118 ? -9.765 4.752 1.661 1.00 95.56 118 LEU A O 1
ATOM 994 N N . SER A 1 119 ? -8.414 2.979 1.392 1.00 94.50 119 SER A N 1
ATOM 995 C CA . SER A 1 119 ? -9.465 1.975 1.551 1.00 94.50 119 SER A CA 1
ATOM 996 C C . SER A 1 119 ? -9.191 1.028 2.710 1.00 94.50 119 SER A C 1
ATOM 998 O O . SER A 1 119 ? -9.937 1.051 3.688 1.00 94.50 119 SER A O 1
ATOM 1000 N N . VAL A 1 120 ? -8.131 0.236 2.627 1.00 97.00 120 VAL A N 1
ATOM 1001 C CA . VAL A 1 120 ? -7.812 -0.837 3.565 1.00 97.00 120 VAL A CA 1
ATOM 1002 C C . VAL A 1 120 ? -7.286 -0.262 4.880 1.00 97.00 120 VAL A C 1
ATOM 1004 O O . VAL A 1 120 ? -7.893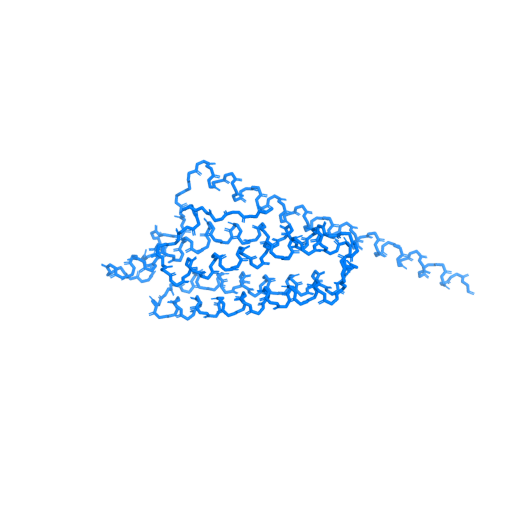 -0.515 5.921 1.00 97.00 120 VAL A O 1
ATOM 1007 N N . ASP A 1 121 ? -6.281 0.611 4.842 1.00 98.00 121 ASP A N 1
ATOM 1008 C CA . ASP A 1 121 ? -5.638 1.141 6.058 1.00 98.00 121 ASP A CA 1
ATOM 1009 C C . ASP A 1 121 ? -6.579 2.079 6.826 1.00 98.00 121 ASP A C 1
ATOM 1011 O O . ASP A 1 121 ? -6.577 2.123 8.056 1.00 98.00 121 ASP A O 1
ATOM 1015 N N . GLN A 1 122 ? -7.449 2.813 6.118 1.00 96.81 122 GLN A N 1
ATOM 1016 C CA . GLN A 1 122 ? -8.499 3.627 6.752 1.00 96.81 122 GLN A CA 1
ATOM 1017 C C . GLN A 1 122 ? -9.521 2.758 7.490 1.00 96.81 122 GLN A C 1
ATOM 1019 O O . GLN A 1 122 ? -9.958 3.109 8.589 1.00 96.81 122 GLN A O 1
ATOM 1024 N N . VAL A 1 123 ? -9.897 1.615 6.908 1.00 97.12 123 VAL A N 1
ATOM 1025 C CA . VAL A 1 123 ? -10.781 0.644 7.564 1.00 97.12 123 VAL A CA 1
ATOM 1026 C C . VAL A 1 123 ? -10.085 0.019 8.773 1.00 97.12 123 VAL A C 1
ATOM 1028 O O . VAL A 1 123 ? -10.700 -0.056 9.839 1.00 97.12 123 VAL A O 1
ATOM 1031 N N . MET A 1 124 ? -8.806 -0.353 8.654 1.00 97.88 124 MET A N 1
ATOM 1032 C CA . MET A 1 124 ? -8.006 -0.827 9.785 1.00 97.88 124 MET A CA 1
ATOM 1033 C C . MET A 1 124 ? -8.008 0.209 10.914 1.00 97.88 124 MET A C 1
ATOM 1035 O O . MET A 1 124 ? -8.331 -0.117 12.056 1.00 97.88 124 MET A O 1
ATOM 1039 N N . ALA A 1 125 ? -7.687 1.464 10.603 1.00 97.69 125 ALA A N 1
ATOM 1040 C CA . ALA A 1 125 ? -7.592 2.527 11.592 1.00 97.69 125 ALA A CA 1
ATOM 1041 C C . ALA A 1 125 ? -8.925 2.778 12.312 1.00 97.69 125 ALA A C 1
ATOM 1043 O O . ALA A 1 125 ? -8.948 2.938 13.535 1.00 97.69 125 ALA A O 1
ATOM 1044 N N . ALA A 1 126 ? -10.043 2.747 11.580 1.00 97.00 126 ALA A N 1
ATOM 1045 C CA . ALA A 1 126 ? -11.378 2.854 12.163 1.00 97.00 126 ALA A CA 1
ATOM 1046 C C . ALA A 1 126 ? -11.689 1.684 13.113 1.00 97.00 126 ALA A C 1
ATOM 1048 O O . ALA A 1 126 ? -12.173 1.909 14.225 1.00 97.00 126 ALA A O 1
ATOM 1049 N N . GLN A 1 127 ? -11.362 0.449 12.718 1.00 98.00 127 GLN A N 1
ATOM 1050 C CA . GLN A 1 127 ? -11.549 -0.725 13.573 1.00 98.00 127 GLN A CA 1
ATOM 1051 C C . GLN A 1 127 ? -10.666 -0.669 14.825 1.00 98.00 127 GLN A C 1
ATOM 1053 O O . GLN A 1 127 ? -11.162 -0.910 15.924 1.00 98.00 127 GLN A O 1
ATOM 1058 N N . ILE A 1 128 ? -9.388 -0.291 14.695 1.00 98.19 128 ILE A N 1
ATOM 1059 C CA . ILE A 1 128 ? -8.472 -0.115 15.834 1.00 98.19 128 ILE A CA 1
ATOM 1060 C C . ILE A 1 128 ? -9.037 0.914 16.818 1.00 98.19 128 ILE A C 1
ATOM 1062 O O . ILE A 1 128 ? -9.116 0.635 18.016 1.00 98.19 128 ILE A O 1
ATOM 1066 N N . ALA A 1 129 ? -9.492 2.071 16.331 1.00 97.62 129 ALA A N 1
ATOM 1067 C CA . ALA A 1 129 ? -10.087 3.103 17.177 1.00 97.62 129 ALA A CA 1
ATOM 1068 C C . ALA A 1 129 ? -11.351 2.598 17.904 1.00 97.62 129 ALA A C 1
ATOM 1070 O O . ALA A 1 129 ? -11.515 2.827 19.107 1.00 97.62 129 ALA A O 1
ATOM 1071 N N . ALA A 1 130 ? -12.225 1.862 17.208 1.00 97.56 130 ALA A N 1
ATOM 1072 C CA . ALA A 1 130 ? -13.422 1.271 17.802 1.00 97.56 130 ALA A CA 1
ATOM 1073 C C . ALA A 1 130 ? -13.076 0.237 18.887 1.00 97.56 130 ALA A C 1
ATOM 1075 O O . ALA A 1 130 ? -13.667 0.260 19.973 1.00 97.56 130 ALA A O 1
ATOM 1076 N N . ILE A 1 131 ? -12.083 -0.622 18.644 1.00 98.25 131 ILE A N 1
ATOM 1077 C CA . ILE A 1 131 ? -11.618 -1.627 19.609 1.00 98.25 131 ILE A CA 1
ATOM 1078 C C . ILE A 1 131 ? -11.023 -0.956 20.851 1.00 98.25 131 ILE A C 1
ATOM 1080 O O . ILE A 1 131 ? -11.373 -1.312 21.977 1.00 98.25 131 ILE A O 1
ATOM 1084 N N . GLN A 1 132 ? -10.191 0.072 20.671 1.00 97.38 132 GLN A N 1
ATOM 1085 C CA . GLN A 1 132 ? -9.627 0.851 21.780 1.00 97.38 132 GLN A CA 1
ATOM 1086 C C . GLN A 1 132 ? -10.707 1.556 22.617 1.00 97.38 132 GLN A C 1
ATOM 1088 O O . GLN A 1 132 ? -10.524 1.755 23.818 1.00 97.38 132 GLN A O 1
ATOM 1093 N N . SER A 1 133 ? -11.853 1.888 22.014 1.00 97.31 133 SER A N 1
ATOM 1094 C CA . SER A 1 133 ? -13.009 2.454 22.722 1.00 97.31 133 SER A CA 1
ATOM 1095 C C . SER A 1 133 ? -13.873 1.416 23.461 1.00 97.31 133 SER A C 1
ATOM 1097 O O . SER A 1 133 ? -14.814 1.792 24.161 1.00 97.31 133 SER A O 1
ATOM 1099 N N . GLY A 1 134 ? -13.541 0.123 23.356 1.00 97.19 134 GLY A N 1
ATOM 1100 C CA . GLY A 1 134 ? -14.198 -0.976 24.073 1.00 97.19 134 GLY A CA 1
ATOM 1101 C C . GLY A 1 134 ? -15.121 -1.854 23.223 1.00 97.19 134 GLY A C 1
ATOM 1102 O O . GLY A 1 134 ? -15.792 -2.728 23.773 1.00 97.19 134 GLY A O 1
ATOM 1103 N N . THR A 1 135 ? -15.161 -1.649 21.905 1.00 97.38 135 THR A N 1
ATOM 1104 C CA . THR A 1 135 ? -15.923 -2.498 20.975 1.00 97.38 135 THR A CA 1
ATOM 1105 C C . THR A 1 135 ? -15.208 -3.839 20.781 1.00 97.38 135 THR A C 1
ATOM 1107 O O . THR A 1 135 ? -13.978 -3.901 20.797 1.00 97.38 135 THR A O 1
ATOM 1110 N N . SER A 1 136 ? -15.947 -4.940 20.610 1.00 98.12 136 SER A N 1
ATOM 1111 C CA . SER A 1 136 ? -15.317 -6.213 20.238 1.00 98.12 136 SER A CA 1
ATOM 1112 C C . SER A 1 136 ? -14.791 -6.144 18.796 1.00 98.12 136 SER A C 1
ATOM 1114 O O . SER A 1 136 ? -15.378 -5.435 17.980 1.00 98.12 136 SER A O 1
ATOM 1116 N N . PRO A 1 137 ? -13.734 -6.891 18.433 1.00 97.94 137 PRO A N 1
ATOM 1117 C CA . PRO A 1 137 ? -13.227 -6.884 17.059 1.00 97.94 137 PRO A CA 1
ATOM 1118 C C . PRO A 1 137 ? -14.265 -7.253 15.996 1.00 97.94 137 PRO A C 1
ATOM 1120 O O . PRO A 1 137 ? -14.312 -6.643 14.935 1.00 97.94 137 PRO A O 1
ATOM 1123 N N . GLU A 1 138 ? -15.139 -8.207 16.313 1.00 97.88 138 GLU A N 1
ATOM 1124 C CA . GLU A 1 138 ? -16.184 -8.686 15.405 1.00 97.88 138 GLU A CA 1
ATOM 1125 C C . GLU A 1 138 ? -17.225 -7.596 15.113 1.00 97.88 138 GLU A C 1
ATOM 1127 O O . GLU A 1 138 ? -17.574 -7.361 13.958 1.00 97.88 138 GLU A O 1
ATOM 1132 N N . GLN A 1 139 ? -17.632 -6.856 16.151 1.00 97.19 139 GLN A N 1
ATOM 1133 C CA . GLN A 1 139 ? -18.534 -5.714 16.015 1.00 97.19 139 GLN A CA 1
ATOM 1134 C C . GLN A 1 139 ? -17.840 -4.530 15.328 1.00 97.19 139 GLN A C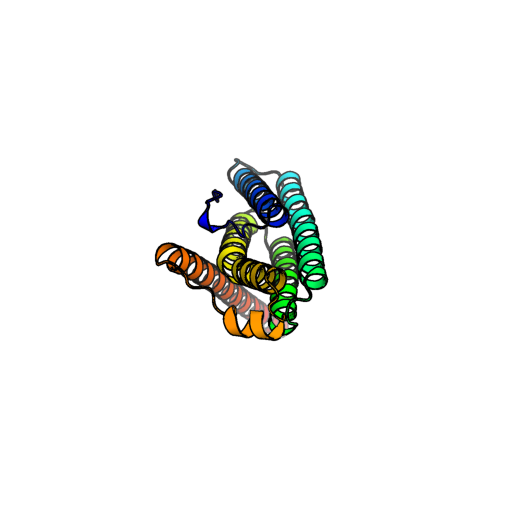 1
ATOM 1136 O O . GLN A 1 139 ? -18.447 -3.868 14.495 1.00 97.19 139 GLN A O 1
ATOM 1141 N N . ALA A 1 140 ? -16.559 -4.286 15.625 1.00 97.44 140 ALA A N 1
ATOM 1142 C CA . ALA A 1 140 ? -15.785 -3.239 14.965 1.00 97.44 140 ALA A CA 1
ATOM 1143 C C . ALA A 1 140 ? -15.688 -3.485 13.452 1.00 97.44 140 ALA A C 1
ATOM 1145 O O . ALA A 1 140 ? -15.842 -2.546 12.675 1.00 97.44 140 ALA A O 1
ATOM 1146 N N . TYR A 1 141 ? -15.493 -4.736 13.023 1.00 97.19 141 TYR A N 1
ATOM 1147 C CA . TYR A 1 141 ? -15.572 -5.101 11.611 1.00 97.19 141 TYR A CA 1
ATOM 1148 C C . TYR A 1 141 ? -16.968 -4.836 11.042 1.00 97.19 141 TYR A C 1
ATOM 1150 O O . TYR A 1 141 ? -17.097 -4.159 10.025 1.00 97.19 141 TYR A O 1
ATOM 1158 N N . ASP A 1 142 ? -18.021 -5.330 11.694 1.00 96.31 142 ASP A N 1
ATOM 1159 C CA . ASP A 1 142 ? -19.386 -5.177 11.183 1.00 96.31 142 ASP A CA 1
ATOM 1160 C C . ASP A 1 142 ? -19.776 -3.692 11.035 1.00 96.31 142 ASP A C 1
ATOM 1162 O O . ASP A 1 142 ? -20.399 -3.317 10.040 1.00 96.31 142 ASP A O 1
ATOM 1166 N N . ASP A 1 143 ? -19.319 -2.828 11.943 1.00 93.69 143 ASP A N 1
ATOM 1167 C CA . ASP A 1 143 ? -19.584 -1.386 11.911 1.00 93.69 143 ASP A CA 1
ATOM 1168 C C . ASP A 1 143 ? -18.681 -0.611 10.934 1.00 93.69 143 ASP A C 1
ATOM 1170 O O . ASP A 1 143 ? -19.087 0.432 10.414 1.00 93.69 143 ASP A O 1
ATOM 1174 N N . HIS A 1 144 ? -17.465 -1.105 10.665 1.00 91.25 144 HIS A N 1
ATOM 1175 C CA . HIS A 1 144 ? -16.430 -0.364 9.931 1.00 91.25 144 HIS A CA 1
ATOM 1176 C C . HIS A 1 144 ? -15.835 -1.089 8.716 1.00 91.25 144 HIS A C 1
ATOM 1178 O O . HIS A 1 144 ? -14.828 -0.639 8.184 1.00 91.25 144 HIS A O 1
ATOM 1184 N N . HIS A 1 145 ? -16.458 -2.149 8.198 1.00 85.44 145 HIS A N 1
ATOM 1185 C CA . HIS A 1 145 ? -16.013 -2.833 6.971 1.00 85.44 145 HIS A CA 1
ATOM 1186 C C . HIS A 1 145 ? -16.174 -1.993 5.686 1.00 85.44 145 HIS A C 1
ATOM 1188 O O . HIS A 1 145 ? -15.676 -2.382 4.630 1.00 85.44 145 HIS A O 1
ATOM 1194 N N . ILE A 1 146 ? -16.858 -0.845 5.761 1.00 77.31 146 ILE A N 1
ATOM 1195 C CA . ILE A 1 146 ? -16.972 0.148 4.686 1.00 77.31 146 ILE A CA 1
ATOM 1196 C C . ILE A 1 146 ? -16.687 1.525 5.281 1.00 77.31 146 ILE A C 1
ATOM 1198 O O . ILE A 1 146 ? -17.368 1.959 6.212 1.00 77.31 146 ILE A O 1
ATOM 1202 N N . PHE A 1 147 ? -15.722 2.246 4.713 1.00 73.38 147 PHE A N 1
ATOM 1203 C CA . PHE A 1 147 ? -15.433 3.614 5.128 1.00 73.38 147 PHE A CA 1
ATOM 1204 C C . PHE A 1 147 ? -16.231 4.623 4.279 1.00 73.38 147 PHE A C 1
ATOM 1206 O O . PHE A 1 147 ? -16.278 4.495 3.054 1.00 73.38 147 PHE A O 1
ATOM 1213 N N . PRO A 1 148 ? -16.894 5.632 4.873 1.00 74.56 148 PRO A N 1
ATOM 1214 C CA . PRO A 1 148 ? -17.614 6.642 4.105 1.00 74.56 148 PRO A CA 1
ATOM 1215 C C . PRO A 1 148 ? -16.630 7.601 3.423 1.00 74.56 148 PRO A C 1
ATOM 1217 O O . PRO A 1 148 ? -15.896 8.341 4.078 1.00 74.56 148 PRO A O 1
ATOM 1220 N N . TYR A 1 149 ? -16.643 7.624 2.091 1.00 80.50 149 TYR A N 1
ATOM 1221 C CA . TYR A 1 149 ? -15.729 8.445 1.297 1.00 80.50 149 TYR A CA 1
ATOM 1222 C C . TYR A 1 149 ? -16.372 9.751 0.834 1.00 80.50 149 TYR A C 1
ATOM 1224 O O . TYR A 1 149 ? -17.509 9.774 0.356 1.00 80.50 149 TYR A O 1
ATOM 1232 N N . ASP A 1 150 ? -15.612 10.848 0.895 1.00 87.81 150 ASP A N 1
ATOM 1233 C CA . ASP A 1 150 ? -15.989 12.072 0.189 1.00 87.81 150 ASP A CA 1
ATOM 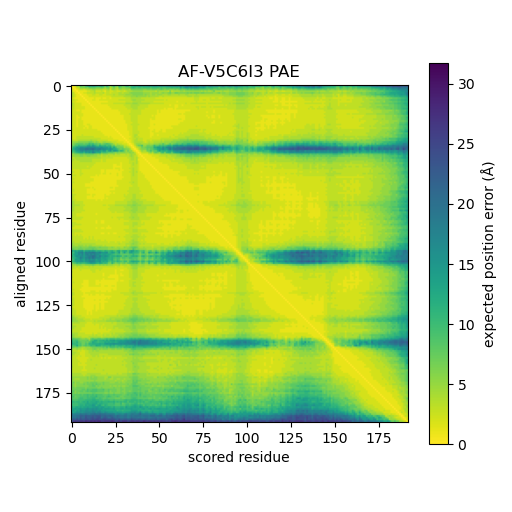1234 C C . ASP A 1 150 ? -15.832 11.891 -1.339 1.00 87.81 150 ASP A C 1
ATOM 1236 O O . ASP A 1 150 ? -15.212 10.940 -1.834 1.00 87.81 150 ASP A O 1
ATOM 1240 N N . ALA A 1 151 ? -16.408 12.807 -2.123 1.00 89.62 151 ALA A N 1
ATOM 1241 C CA . ALA A 1 151 ? -16.367 12.720 -3.585 1.00 89.62 151 ALA A CA 1
ATOM 1242 C C . ALA A 1 151 ? -14.938 12.793 -4.165 1.00 89.62 151 ALA A C 1
ATOM 1244 O O . ALA A 1 151 ? -14.696 12.310 -5.273 1.00 89.62 151 ALA A O 1
ATOM 1245 N N . VAL A 1 152 ? -13.994 13.403 -3.441 1.00 89.56 152 VAL A N 1
ATOM 1246 C CA . VAL A 1 152 ? -12.592 13.526 -3.858 1.00 89.56 152 VAL A CA 1
ATOM 1247 C C . VAL A 1 152 ? -11.874 12.198 -3.645 1.00 89.56 152 VAL A C 1
ATOM 1249 O O . VAL A 1 152 ? -11.282 11.684 -4.591 1.00 89.56 152 VAL A O 1
ATOM 1252 N N . VAL A 1 153 ? -11.986 11.608 -2.454 1.00 89.31 153 VAL A N 1
ATOM 1253 C CA . VAL A 1 153 ? -11.405 10.300 -2.114 1.00 89.31 153 VAL A CA 1
ATOM 1254 C C . VAL A 1 153 ? -11.976 9.215 -3.022 1.00 89.31 153 VAL A C 1
ATOM 1256 O O . VAL A 1 153 ? -11.218 8.454 -3.619 1.00 89.31 153 VAL A O 1
ATOM 1259 N N . THR A 1 154 ? -13.293 9.227 -3.249 1.00 90.62 154 THR A N 1
ATOM 1260 C CA . THR A 1 154 ? -13.951 8.310 -4.195 1.00 90.62 154 THR A CA 1
ATOM 1261 C C . THR A 1 154 ? -13.322 8.396 -5.586 1.00 90.62 154 THR A C 1
ATOM 1263 O O . THR A 1 154 ? -13.005 7.379 -6.197 1.00 90.62 154 THR A O 1
ATOM 1266 N N . ARG A 1 155 ? -13.089 9.612 -6.094 1.00 92.88 155 ARG A N 1
ATOM 1267 C CA . ARG A 1 155 ? -12.459 9.814 -7.404 1.00 92.88 155 ARG A CA 1
ATOM 1268 C C . ARG A 1 155 ? -11.010 9.331 -7.431 1.00 92.88 155 ARG A C 1
ATOM 1270 O O . ARG A 1 155 ? -10.600 8.757 -8.434 1.00 92.88 155 ARG A O 1
ATOM 1277 N N . MET A 1 156 ? -10.243 9.572 -6.369 1.00 92.69 156 MET A N 1
ATOM 1278 C CA . MET A 1 156 ? -8.854 9.115 -6.270 1.00 92.69 156 MET A CA 1
ATOM 1279 C C . MET A 1 156 ? -8.776 7.590 -6.333 1.00 92.69 156 MET A C 1
ATOM 1281 O O . MET A 1 156 ? -8.055 7.063 -7.172 1.00 92.69 156 MET A O 1
ATOM 1285 N N . MET A 1 157 ? -9.585 6.894 -5.533 1.00 92.12 157 MET A N 1
ATOM 1286 C CA . MET A 1 157 ? -9.636 5.431 -5.546 1.00 92.12 157 MET A CA 1
ATOM 1287 C C . MET A 1 157 ? -10.106 4.883 -6.894 1.00 92.12 157 MET A C 1
ATOM 1289 O O . MET A 1 157 ? -9.485 3.970 -7.425 1.00 92.12 157 MET A O 1
ATOM 1293 N N . LEU A 1 158 ? -11.157 5.461 -7.490 1.00 92.50 158 LEU A N 1
ATOM 1294 C CA . LEU A 1 158 ? -11.620 5.046 -8.818 1.00 92.50 158 LEU A CA 1
ATOM 1295 C C . LEU A 1 158 ? -10.524 5.211 -9.873 1.00 92.50 158 LEU A C 1
ATOM 1297 O O . LEU A 1 158 ? -10.311 4.305 -10.673 1.00 92.50 158 LEU A O 1
ATOM 1301 N N . ASN A 1 159 ? -9.800 6.331 -9.861 1.00 94.38 159 ASN A N 1
ATOM 1302 C CA . ASN A 1 159 ? -8.673 6.539 -10.766 1.00 94.38 159 ASN A CA 1
ATOM 1303 C C . ASN A 1 159 ? -7.574 5.492 -10.544 1.00 94.38 159 ASN A C 1
ATOM 1305 O O . ASN A 1 159 ? -7.086 4.928 -11.520 1.00 94.38 159 ASN A O 1
ATOM 1309 N N . SER A 1 160 ? -7.222 5.196 -9.290 1.00 94.62 160 SER A N 1
ATOM 1310 C CA . SER A 1 160 ? -6.246 4.154 -8.960 1.00 94.62 160 SER A CA 1
ATOM 1311 C C . SER A 1 160 ? -6.667 2.786 -9.486 1.00 94.62 160 SER A C 1
ATOM 1313 O O . SER A 1 160 ? -5.892 2.130 -10.174 1.00 94.62 160 SER A O 1
ATOM 1315 N N . VAL A 1 161 ? -7.911 2.375 -9.233 1.00 93.75 161 VAL A N 1
ATOM 1316 C CA . VAL A 1 161 ? -8.442 1.087 -9.702 1.00 93.75 161 VAL A CA 1
ATOM 1317 C C . VAL A 1 161 ? -8.446 1.019 -11.230 1.00 93.75 161 VAL A C 1
ATOM 1319 O O . VAL A 1 161 ? -8.049 0.005 -11.797 1.00 93.75 161 VAL A O 1
ATOM 1322 N N . LEU A 1 162 ? -8.835 2.100 -11.913 1.00 94.25 162 LEU A N 1
ATOM 1323 C CA . LEU A 1 162 ? -8.811 2.161 -13.376 1.00 94.25 162 LEU A CA 1
ATOM 1324 C C . LEU A 1 162 ? -7.392 2.028 -13.940 1.00 94.25 162 LEU A C 1
ATOM 1326 O O . LEU A 1 162 ? -7.205 1.339 -14.942 1.00 94.25 162 LEU A O 1
ATOM 1330 N N . VAL A 1 163 ? -6.396 2.655 -13.308 1.00 93.75 163 VAL A N 1
ATOM 1331 C CA . VAL A 1 163 ? -4.989 2.527 -13.713 1.00 93.75 163 VAL A CA 1
ATOM 1332 C C . VAL A 1 163 ? -4.482 1.106 -13.477 1.00 93.75 163 VAL A C 1
ATOM 1334 O O . VAL A 1 163 ? -3.908 0.518 -14.390 1.00 93.75 163 VAL A O 1
ATOM 1337 N N . LEU A 1 164 ? -4.745 0.518 -12.306 1.00 93.25 164 LEU A N 1
ATOM 1338 C CA . LEU A 1 164 ? -4.362 -0.866 -12.004 1.00 93.25 164 LEU A CA 1
ATOM 1339 C C . LEU A 1 164 ? -4.992 -1.852 -12.996 1.00 93.25 164 LEU A C 1
ATOM 1341 O O . LEU A 1 164 ? -4.308 -2.742 -13.507 1.00 93.25 164 LEU A O 1
ATOM 1345 N N . TRP A 1 165 ? -6.275 -1.664 -13.316 1.00 91.75 165 TRP A N 1
ATOM 1346 C CA . TRP A 1 165 ? -6.981 -2.484 -14.295 1.00 91.75 165 TRP A CA 1
ATOM 1347 C C . TRP A 1 165 ? -6.395 -2.334 -15.700 1.00 91.75 165 TRP A C 1
ATOM 1349 O O . TRP A 1 165 ? -6.119 -3.343 -16.348 1.00 91.75 165 TRP A O 1
ATOM 1359 N N . ARG A 1 166 ? -6.140 -1.100 -16.152 1.00 90.75 166 ARG A N 1
ATOM 1360 C CA . ARG A 1 166 ? -5.506 -0.838 -17.451 1.00 90.75 166 ARG A CA 1
ATOM 1361 C C . ARG A 1 166 ? -4.134 -1.503 -17.543 1.00 90.75 166 ARG A C 1
ATOM 1363 O O . ARG A 1 166 ? -3.907 -2.252 -18.483 1.00 90.75 166 ARG A O 1
ATOM 1370 N N . ASN A 1 167 ? -3.272 -1.309 -16.544 1.00 86.88 167 ASN A N 1
ATOM 1371 C CA . ASN A 1 167 ? -1.937 -1.909 -16.532 1.00 86.88 167 ASN A CA 1
ATOM 1372 C C . ASN A 1 167 ? -2.028 -3.448 -16.572 1.00 86.88 167 ASN A C 1
ATOM 1374 O O . ASN A 1 167 ? -1.234 -4.109 -17.232 1.00 86.88 167 ASN A O 1
ATOM 1378 N N . SER A 1 168 ? -3.026 -4.039 -15.903 1.00 87.19 168 SER A N 1
ATOM 1379 C CA . SER A 1 168 ? -3.287 -5.482 -15.984 1.00 87.19 168 SER A CA 1
ATOM 1380 C C . SER A 1 168 ? -3.701 -5.933 -17.387 1.00 87.19 168 SER A C 1
ATOM 1382 O O . SER A 1 168 ? -3.155 -6.907 -17.904 1.00 87.19 168 SER A O 1
ATOM 1384 N N . MET A 1 169 ? -4.614 -5.203 -18.030 1.00 89.56 169 MET A N 1
ATOM 1385 C CA . MET A 1 169 ? -5.052 -5.489 -19.399 1.00 89.56 169 MET A CA 1
ATOM 1386 C C . MET A 1 169 ? -3.908 -5.370 -20.410 1.00 89.56 169 MET A C 1
ATOM 1388 O O . MET A 1 169 ? -3.754 -6.252 -21.250 1.00 89.56 169 MET A O 1
ATOM 1392 N N . ASP A 1 170 ? -3.079 -4.332 -20.299 1.00 86.62 170 ASP A N 1
ATOM 1393 C CA . ASP A 1 170 ? -1.935 -4.121 -21.191 1.00 86.62 170 ASP A CA 1
ATOM 1394 C C . ASP A 1 170 ? -0.946 -5.294 -21.114 1.00 86.62 170 ASP A C 1
ATOM 1396 O O . ASP A 1 170 ? -0.440 -5.756 -22.139 1.00 86.62 170 ASP A O 1
ATOM 1400 N N . ARG A 1 171 ? -0.726 -5.853 -19.917 1.00 82.62 171 ARG A N 1
ATOM 1401 C CA . ARG A 1 171 ? 0.087 -7.067 -19.745 1.00 82.62 171 ARG A CA 1
ATOM 1402 C C . ARG A 1 171 ? -0.554 -8.303 -20.364 1.00 82.62 171 ARG A C 1
ATOM 1404 O O . ARG A 1 171 ? 0.155 -9.087 -20.989 1.00 82.62 171 ARG A O 1
ATOM 1411 N N . CYS A 1 172 ? -1.866 -8.484 -20.212 1.00 87.81 172 CYS A N 1
ATOM 1412 C CA . CYS A 1 172 ? -2.573 -9.589 -20.860 1.00 87.81 172 CYS A CA 1
ATOM 1413 C C . CYS A 1 172 ? -2.398 -9.536 -22.383 1.00 87.81 172 CYS A C 1
ATOM 1415 O O . CYS A 1 172 ? -2.047 -10.549 -22.981 1.00 87.81 172 CYS A O 1
ATOM 1417 N N . TYR A 1 173 ? -2.546 -8.358 -22.995 1.00 86.88 173 TYR A N 1
ATOM 1418 C CA . TYR A 1 173 ? -2.346 -8.199 -24.437 1.00 86.88 173 TYR A CA 1
ATOM 1419 C C . TYR A 1 173 ? -0.900 -8.479 -24.870 1.00 86.88 173 TYR A C 1
ATOM 1421 O O . TYR A 1 173 ? -0.690 -9.212 -25.835 1.00 86.88 173 TYR A O 1
ATOM 1429 N N . LYS A 1 174 ? 0.104 -7.983 -24.129 1.00 84.31 174 LYS A N 1
ATOM 1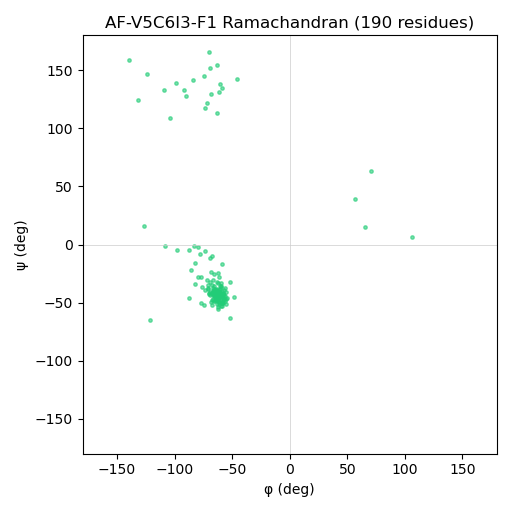430 C CA . LYS A 1 174 ? 1.522 -8.303 -24.396 1.00 84.31 174 LYS A CA 1
ATOM 1431 C C . LYS A 1 174 ? 1.771 -9.820 -24.379 1.00 84.31 174 LYS A C 1
ATOM 1433 O O . LYS A 1 174 ? 2.421 -10.348 -25.279 1.00 84.31 174 LYS A O 1
ATOM 1438 N N . LEU A 1 175 ? 1.215 -10.534 -23.396 1.00 85.31 175 LEU A N 1
ATOM 1439 C CA . LEU A 1 175 ? 1.339 -11.993 -23.298 1.00 85.31 175 LEU A CA 1
ATOM 1440 C C . LEU A 1 175 ? 0.647 -12.720 -24.461 1.00 85.31 175 LEU A C 1
ATOM 1442 O O . LEU A 1 175 ? 1.196 -13.686 -24.990 1.00 85.31 175 LEU A O 1
ATOM 1446 N N . GLU A 1 176 ? -0.535 -12.269 -24.883 1.00 90.56 176 GLU A N 1
ATOM 1447 C CA . GLU A 1 176 ? -1.241 -12.833 -26.043 1.00 90.56 176 GLU A CA 1
ATOM 1448 C C . GLU A 1 176 ? -0.426 -12.682 -27.340 1.00 90.56 176 GLU A C 1
ATOM 1450 O O . GLU A 1 176 ? -0.320 -13.633 -28.129 1.00 90.56 176 GLU A O 1
ATOM 1455 N N . ASP A 1 177 ? 0.209 -11.525 -27.535 1.00 89.81 177 ASP A N 1
ATOM 1456 C CA . ASP A 1 177 ? 1.089 -11.258 -28.675 1.00 89.81 177 ASP A CA 1
ATOM 1457 C C . ASP A 1 177 ? 2.341 -12.151 -28.650 1.00 89.81 177 ASP A C 1
ATOM 1459 O O . ASP A 1 177 ? 2.692 -12.774 -29.661 1.00 89.81 177 ASP A O 1
ATOM 1463 N N . GLU A 1 178 ? 2.992 -12.287 -27.491 1.00 88.19 178 GLU A N 1
ATOM 1464 C CA . GLU A 1 178 ? 4.152 -13.167 -27.308 1.00 88.19 178 GLU A CA 1
ATOM 1465 C C . GLU A 1 178 ? 3.810 -14.637 -27.567 1.00 88.19 178 GLU A C 1
ATOM 1467 O O . GLU A 1 178 ? 4.530 -15.330 -28.299 1.00 88.19 178 GLU A O 1
ATOM 1472 N N . MET A 1 179 ? 2.689 -15.115 -27.020 1.00 91.12 179 MET A N 1
ATOM 1473 C CA . MET A 1 179 ? 2.197 -16.472 -27.259 1.00 91.12 179 MET A CA 1
ATOM 1474 C C . MET A 1 179 ? 1.948 -16.712 -28.749 1.00 91.12 179 MET A C 1
ATOM 1476 O O . MET A 1 179 ? 2.373 -17.735 -29.295 1.00 91.12 179 MET A O 1
ATOM 1480 N N . THR A 1 180 ? 1.325 -15.752 -29.433 1.00 93.94 180 THR A N 1
ATOM 1481 C CA . THR A 1 180 ? 1.068 -15.828 -30.876 1.00 93.94 180 THR A CA 1
ATOM 1482 C C . THR A 1 180 ? 2.373 -15.882 -31.675 1.00 93.94 180 THR A C 1
ATOM 1484 O O . THR A 1 180 ? 2.524 -16.711 -32.583 1.00 93.94 180 THR A O 1
ATOM 1487 N N . ALA A 1 181 ? 3.360 -15.059 -31.314 1.00 92.06 181 ALA A N 1
ATOM 1488 C CA . ALA A 1 181 ? 4.671 -15.041 -31.955 1.00 92.06 181 ALA A CA 1
ATOM 1489 C C . ALA A 1 181 ? 5.445 -16.357 -31.751 1.00 92.06 181 ALA A C 1
ATOM 1491 O O . ALA A 1 181 ? 6.061 -16.871 -32.693 1.00 92.06 181 ALA A O 1
ATOM 1492 N N . LEU A 1 182 ? 5.403 -16.936 -30.547 1.00 92.88 182 LEU A N 1
ATOM 1493 C CA . LEU A 1 182 ? 6.012 -18.235 -30.246 1.00 92.88 182 LEU A CA 1
ATOM 1494 C C . LEU A 1 182 ? 5.340 -19.371 -31.027 1.00 92.88 182 LEU A C 1
ATOM 1496 O O . LEU A 1 182 ? 6.036 -20.198 -31.622 1.00 92.88 182 LEU A O 1
ATOM 1500 N N . GLN A 1 183 ? 4.007 -19.368 -31.111 1.00 93.06 183 GLN A N 1
ATOM 1501 C CA . GLN A 1 183 ? 3.240 -20.333 -31.902 1.00 93.06 183 GLN A CA 1
ATOM 1502 C C . GLN A 1 183 ? 3.642 -20.281 -33.387 1.00 93.06 183 GLN A C 1
ATOM 1504 O O . GLN A 1 183 ? 3.837 -21.315 -34.030 1.00 93.06 183 GLN A O 1
ATOM 1509 N N . ALA A 1 184 ? 3.817 -19.076 -33.942 1.00 92.44 184 ALA A N 1
ATOM 1510 C CA . ALA A 1 184 ? 4.258 -18.891 -35.322 1.00 92.44 184 ALA A CA 1
ATOM 1511 C C . ALA A 1 184 ? 5.678 -19.440 -35.558 1.00 92.44 184 ALA A C 1
ATOM 1513 O O . ALA A 1 184 ? 5.911 -20.122 -36.560 1.00 92.44 184 ALA A O 1
ATOM 1514 N N . LYS A 1 185 ? 6.612 -19.201 -34.625 1.00 92.50 185 LYS A N 1
ATOM 1515 C CA . LYS A 1 185 ? 7.987 -19.734 -34.686 1.00 92.50 185 LYS A CA 1
ATOM 1516 C C . LYS A 1 185 ? 8.013 -21.264 -34.629 1.00 92.50 185 LYS A C 1
ATOM 1518 O O . LYS A 1 185 ? 8.701 -21.880 -35.442 1.00 92.50 185 LYS A O 1
ATOM 1523 N N . LEU A 1 186 ? 7.232 -21.873 -33.733 1.00 92.19 186 LEU A N 1
ATOM 1524 C CA . LEU A 1 186 ? 7.086 -23.331 -33.626 1.00 92.19 186 LEU A CA 1
ATOM 1525 C C . LEU A 1 186 ? 6.526 -23.949 -34.915 1.00 92.19 186 LEU A C 1
ATOM 1527 O O . LEU A 1 186 ? 7.037 -24.950 -35.411 1.00 92.19 186 LEU A O 1
ATOM 1531 N N . ASN A 1 187 ? 5.515 -23.320 -35.516 1.00 90.06 187 ASN A N 1
ATOM 1532 C CA . ASN A 1 187 ? 4.938 -23.792 -36.775 1.00 90.06 187 ASN A CA 1
ATOM 1533 C C . ASN A 1 187 ? 5.913 -23.687 -37.960 1.00 90.06 187 ASN A C 1
ATOM 1535 O O . ASN A 1 187 ? 5.831 -24.482 -38.896 1.00 90.06 187 ASN A O 1
ATOM 1539 N N . GLN A 1 188 ? 6.825 -22.711 -37.949 1.00 84.62 188 GLN A N 1
ATOM 1540 C CA . GLN A 1 188 ? 7.868 -22.585 -38.970 1.00 84.62 188 GLN A CA 1
ATOM 1541 C C . GLN A 1 188 ? 9.006 -23.592 -38.774 1.00 84.62 188 GLN A C 1
ATOM 1543 O O . GLN A 1 188 ? 9.520 -24.105 -39.768 1.00 84.62 188 GLN A O 1
ATOM 1548 N N . SER A 1 189 ? 9.396 -23.897 -37.531 1.00 80.69 189 SER A N 1
ATOM 1549 C CA . SER A 1 189 ? 10.431 -24.900 -37.250 1.00 80.69 189 SER A CA 1
ATOM 1550 C C . SER A 1 189 ? 9.951 -26.325 -37.523 1.00 80.69 189 SER A C 1
ATOM 1552 O O . SER A 1 189 ? 10.724 -27.115 -38.046 1.00 80.69 189 SER A O 1
ATOM 1554 N N . ALA A 1 190 ? 8.672 -26.631 -37.281 1.00 75.88 190 ALA A N 1
ATOM 1555 C CA . ALA A 1 190 ? 8.069 -27.930 -37.597 1.00 75.88 190 ALA A CA 1
ATOM 1556 C C . ALA A 1 190 ? 7.910 -28.208 -39.109 1.00 75.88 190 ALA A C 1
ATOM 1558 O O . ALA A 1 190 ? 7.585 -29.327 -39.500 1.00 75.88 190 ALA A O 1
ATOM 1559 N N . ARG A 1 191 ? 8.092 -27.192 -39.966 1.00 69.00 191 ARG A N 1
ATOM 1560 C CA . ARG A 1 191 ? 8.023 -27.305 -41.437 1.00 69.00 191 ARG A CA 1
ATOM 1561 C C . ARG A 1 191 ? 9.396 -27.446 -42.111 1.00 69.00 191 ARG A C 1
ATOM 1563 O O . ARG A 1 191 ? 9.427 -27.589 -43.333 1.00 69.00 191 ARG A O 1
ATOM 1570 N N . LYS A 1 192 ? 10.495 -27.354 -41.358 1.00 55.06 192 LYS A N 1
ATOM 1571 C CA . LYS A 1 192 ? 11.871 -27.583 -41.831 1.00 55.06 192 LYS A CA 1
ATOM 1572 C C . LYS A 1 192 ? 12.335 -28.979 -41.445 1.00 55.06 192 LYS A C 1
ATOM 1574 O O . LYS A 1 192 ? 13.110 -29.545 -42.242 1.00 55.06 192 LYS A O 1
#

Mean predicted aligned error: 5.09 Å

Nearest PDB structures (foldseek):
  5a7d-assembly2_O  TM=2.830E-01  e=1.218E+00  Drosophila melanogaster

Sequence (192 aa):
MLAWSYRFATNIELVDTQHKKLFDLLNVLSDCFDKEGPSEAMVDDAINQLVSYADKHFTEEEELMKEHRIDPRHFDIHHLEHKSFMYDVERLRNYMSIDEAAEELVSFITSWLTYHILSVDQVMAAQIAAIQSGTSPEQAYDDHHIFPYDAVVTRMMLNSVLVLWRNSMDRCYKLEDEMTALQAKLNQSARK

Organism: NCBI:txid1116472

InterPro domains:
  IPR012312 Hemerythrin-like [PF01814] (11-126)
  IPR012827 Hemerythrin, metal-binding domain [TIGR02481] (3-127)
  IPR012827 Hemerythrin, metal-binding domain [cd12107] (13-126)
  IPR035938 Hemerythrin-like superfamily [G3DSA:1.20.120.50] (1-131)
  IPR035938 Hemerythrin-like superfamily [SSF47188] (2-127)
  IPR050669 Hemerythrin [PTHR37164] (2-128)

Foldseek 3Di:
DDDDDPLLDLVPVLLSVLLVVLVVLLVLLLVLLVDDDRDPVSNVVSLCVNLVSLVVSLVVVLVVCVVLVADCVLSVVLNVLSVVLSVVLVVLVPPDDCNGSSVLNSLLSSLSSLQCSNWNSNLSSQLSVCSVVPDDNVVSCVVRVGDDDDPVSVVSNVVSVVSNVVSVVVVVVVVVVVVVVVVVVVVVVVVD